Protein AF-0000000080633435 (afdb_homodimer)

Radius of gyration: 27.52 Å; Cα contacts (8 Å, |Δi|>4): 381; chains: 2; bounding box: 40×91×59 Å

pLDDT: mean 88.01, std 15.62, range [30.88, 98.88]

Nearest PDB structures (foldseek):
  6ip6-assembly1_2S  TM=3.403E-01  e=1.990E-02  Homo sapiens
  7oyc-assembly1_Y1  TM=3.622E-01  e=6.245E-02  Xenopus laevis
  7a5k-assembly1_V3  TM=4.908E-01  e=7.828E-01  Homo sapiens
  3j6b-assembly1_Q  TM=3.033E-01  e=2.649E-01  Saccharomyces cerevisiae
  5xy3-assembly1_Y  TM=3.349E-01  e=2.348E-01  Trichomonas vaginalis

Organism: NCBI:txid1064539

Solvent-accessible surface area (backbone atoms only — not comparable to full-atom values): 13910 Å² total; per-residue (Å²): 132,64,91,65,52,72,71,37,54,29,26,34,24,38,80,85,79,37,59,62,41,79,41,32,34,62,44,62,39,82,92,55,47,33,27,29,34,67,82,67,49,73,26,30,40,78,25,40,52,76,58,73,50,85,96,47,73,63,84,52,45,34,45,41,73,59,51,95,61,40,68,49,50,24,48,35,52,51,37,52,49,54,47,34,52,52,34,70,69,58,55,94,83,45,66,63,55,39,67,55,42,45,52,44,49,50,46,49,51,52,48,58,68,69,28,63,71,74,74,72,74,80,124,133,64,90,65,53,72,71,37,57,28,26,35,24,39,80,84,78,38,58,62,41,78,42,33,32,61,42,64,39,82,92,57,46,32,28,31,34,67,83,68,50,73,26,30,38,78,26,40,56,74,66,74,53,86,96,51,79,65,81,50,46,34,45,42,74,58,51,94,60,40,67,48,50,24,47,35,53,52,36,51,50,52,47,35,52,52,32,71,68,57,53,94,83,45,66,63,54,39,69,56,43,44,52,45,47,50,46,48,50,53,47,58,69,68,29,63,71,74,75,71,76,80,124

Secondary structure (DSSP, 8-state):
--S--TT-EEEEEETTTEEEEEEEEEEEETTTTEEEETTS-EEETTSB---EETTEE----EEEEPPTTHHHHHHHHHHHHHHHHHHHH--TTSS--HHHHHHHHHHHHHHHHHSPP------/--S--TT-EEEEEETTTEEEEEEEEEEEETTTTEEEETTS-EEETTSB----BTTB-----EEEEPPTTHHHHHHHHHHHHHHHHHHHH--TTSS--HHHHHHHHHHHHHHHHHSPP------

Structure (mmCIF, N/CA/C/O backbone):
data_AF-0000000080633435-model_v1
#
loop_
_entity.id
_entity.type
_entity.pdbx_description
1 polymer 'Uncharacterized protein'
#
loop_
_atom_site.group_PDB
_atom_site.id
_atom_sit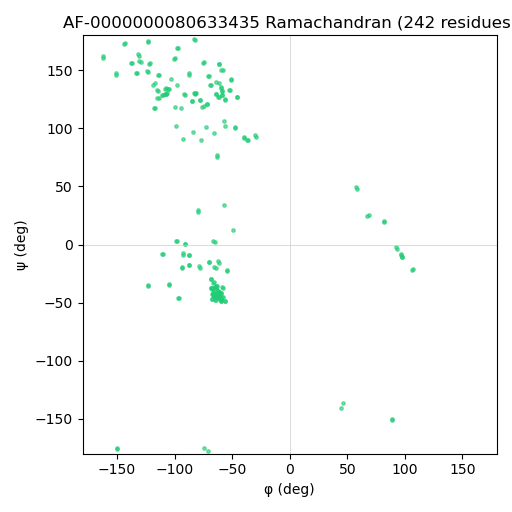e.type_symbol
_atom_site.label_atom_id
_atom_site.label_alt_id
_atom_site.label_comp_id
_atom_site.label_asym_id
_atom_site.label_entity_id
_atom_site.label_seq_id
_atom_site.pdbx_PDB_ins_code
_atom_site.Cartn_x
_atom_site.Cartn_y
_atom_site.Cartn_z
_atom_site.occupancy
_atom_site.B_iso_or_equiv
_atom_site.auth_seq_id
_atom_site.auth_comp_id
_atom_site.auth_asym_id
_atom_site.auth_atom_id
_atom_site.pdbx_PDB_model_num
ATOM 1 N N . MET A 1 1 ? 0.46 -42.562 -19.516 1 45.81 1 MET A N 1
ATOM 2 C CA . MET A 1 1 ? 1.656 -41.75 -19.344 1 45.81 1 MET A CA 1
ATOM 3 C C . MET A 1 1 ? 1.296 -40.375 -18.781 1 45.81 1 MET A C 1
ATOM 5 O O . MET A 1 1 ? 0.382 -39.719 -19.281 1 45.81 1 MET A O 1
ATOM 9 N N . THR A 1 2 ? 1.552 -40.062 -17.469 1 60.59 2 THR A N 1
ATOM 10 C CA . THR A 1 2 ? 1.169 -38.812 -16.797 1 60.59 2 THR A CA 1
ATOM 11 C C . THR A 1 2 ? 1.808 -37.625 -17.484 1 60.59 2 THR A C 1
ATOM 13 O O . THR A 1 2 ? 2.887 -37.719 -18.078 1 60.59 2 THR A O 1
ATOM 16 N N . ALA A 1 3 ? 1.05 -36.594 -17.688 1 80.88 3 ALA A N 1
ATOM 17 C CA . ALA A 1 3 ? 1.504 -35.375 -18.375 1 80.88 3 ALA A CA 1
ATOM 18 C C . ALA A 1 3 ? 2.586 -34.688 -17.562 1 80.88 3 ALA A C 1
ATOM 20 O O . ALA A 1 3 ? 3.219 -33.75 -18.062 1 80.88 3 ALA A O 1
ATOM 21 N N . PHE A 1 4 ? 2.982 -35.344 -16.359 1 94.44 4 PHE A N 1
ATOM 22 C CA . PHE A 1 4 ? 3.926 -34.656 -15.469 1 94.44 4 PHE A CA 1
ATOM 23 C C . PHE A 1 4 ? 5.023 -35.625 -15.023 1 94.44 4 PHE A C 1
ATOM 25 O O . PHE A 1 4 ? 4.824 -36.844 -15 1 94.44 4 PHE A O 1
ATOM 32 N N . ARG A 1 5 ? 6.223 -35.156 -14.812 1 95.25 5 ARG A N 1
ATOM 33 C CA . ARG A 1 5 ? 7.344 -35.906 -14.25 1 95.25 5 ARG A CA 1
ATOM 34 C C . ARG A 1 5 ? 7.891 -35.219 -13 1 95.25 5 ARG A C 1
ATOM 36 O O . ARG A 1 5 ? 7.785 -34 -12.859 1 95.25 5 ARG A O 1
ATOM 43 N N . VAL A 1 6 ? 8.406 -36.031 -12.062 1 96.38 6 VAL A N 1
ATOM 44 C CA . VAL A 1 6 ? 9.062 -35.469 -10.883 1 96.38 6 VAL A CA 1
ATOM 45 C C . VAL A 1 6 ? 10.125 -34.469 -11.305 1 96.38 6 VAL A C 1
ATOM 47 O O . VAL A 1 6 ? 10.906 -34.719 -12.219 1 96.38 6 VAL A O 1
ATOM 50 N N . GLY A 1 7 ? 10.117 -33.281 -10.656 1 97.06 7 GLY A N 1
ATOM 51 C CA . GLY A 1 7 ? 11.062 -32.219 -11.008 1 97.06 7 GLY A CA 1
ATOM 52 C C . GLY A 1 7 ? 10.477 -31.172 -11.938 1 97.06 7 GLY A C 1
ATOM 53 O O . GLY A 1 7 ? 11.047 -30.094 -12.109 1 97.06 7 GLY A O 1
ATOM 54 N N . ASP A 1 8 ? 9.273 -31.453 -12.5 1 97 8 ASP A N 1
ATOM 55 C CA . ASP A 1 8 ? 8.617 -30.5 -13.375 1 97 8 ASP A CA 1
ATOM 56 C C . ASP A 1 8 ? 8.148 -29.266 -12.594 1 97 8 ASP A C 1
ATOM 58 O O . ASP A 1 8 ? 7.621 -29.406 -11.484 1 97 8 ASP A O 1
ATOM 62 N N . GLN A 1 9 ? 8.367 -28.141 -13.172 1 97.62 9 GLN A N 1
ATOM 63 C CA . GLN A 1 9 ? 7.707 -26.938 -12.672 1 97.62 9 GLN A CA 1
ATOM 64 C C . GLN A 1 9 ? 6.281 -26.828 -13.195 1 97.62 9 GLN A C 1
ATOM 66 O O . GLN A 1 9 ? 6.039 -27 -14.398 1 97.62 9 GLN A O 1
ATOM 71 N N . VAL A 1 10 ? 5.406 -26.594 -12.305 1 97.12 10 VAL A N 1
ATOM 72 C CA . VAL A 1 10 ? 4.004 -26.562 -12.703 1 97.12 10 VAL A CA 1
ATOM 73 C C . VAL A 1 10 ? 3.342 -25.297 -12.156 1 97.12 10 VAL A C 1
ATOM 75 O O . VAL A 1 10 ? 3.854 -24.672 -11.227 1 97.12 10 VAL A O 1
ATOM 78 N N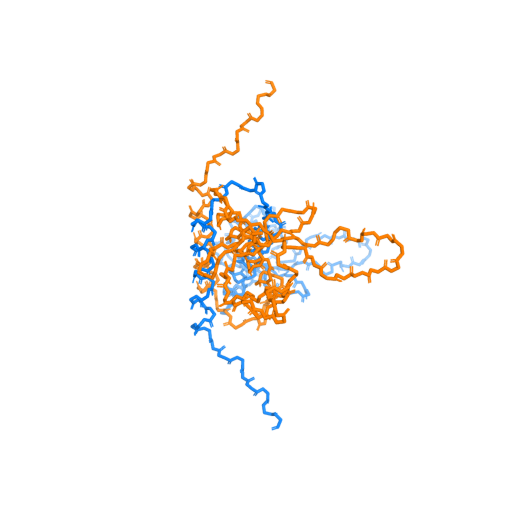 . THR A 1 11 ? 2.283 -24.938 -12.781 1 96.62 11 THR A N 1
ATOM 79 C CA . THR A 1 11 ? 1.467 -23.797 -12.367 1 96.62 11 THR A CA 1
ATOM 80 C C . THR A 1 11 ? 0.082 -24.266 -11.922 1 96.62 11 THR A C 1
ATOM 82 O O . THR A 1 11 ? -0.578 -25.031 -12.633 1 96.62 11 THR A O 1
ATOM 85 N N . ILE A 1 12 ? -0.263 -23.875 -10.742 1 94.88 12 ILE A N 1
ATOM 86 C CA . ILE A 1 12 ? -1.631 -24.078 -10.281 1 94.88 12 ILE A CA 1
ATOM 87 C C . 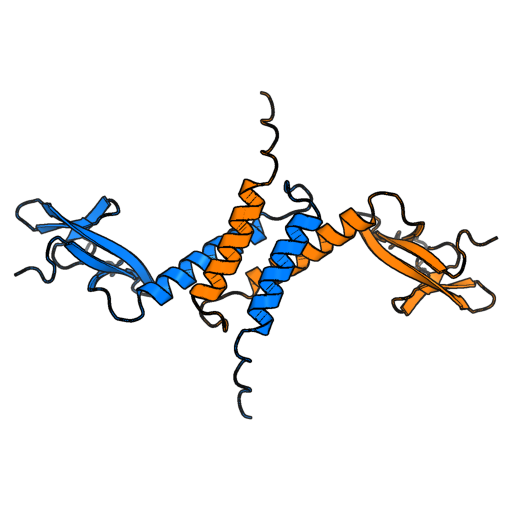ILE A 1 12 ? -2.518 -22.938 -10.758 1 94.88 12 ILE A C 1
ATOM 89 O O . ILE A 1 12 ? -2.227 -21.766 -10.484 1 94.88 12 ILE A O 1
ATOM 93 N N . HIS A 1 13 ? -3.551 -23.312 -11.453 1 93.19 13 HIS A N 1
ATOM 94 C CA . HIS A 1 13 ? -4.465 -22.328 -12.008 1 93.19 13 HIS A CA 1
ATOM 95 C C . HIS A 1 13 ? -5.801 -22.328 -11.273 1 93.19 13 HIS A C 1
ATOM 97 O O . HIS A 1 13 ? -6.316 -23.391 -10.922 1 93.19 13 HIS A O 1
ATOM 103 N N . ASN A 1 14 ? -6.199 -21.094 -10.984 1 84.94 14 ASN A N 1
ATOM 104 C CA . ASN A 1 14 ? -7.625 -20.922 -10.711 1 84.94 14 ASN A CA 1
ATOM 105 C C . ASN A 1 14 ? -8.43 -20.797 -12 1 84.94 14 ASN A C 1
ATOM 107 O O . ASN A 1 14 ? -7.992 -20.125 -12.945 1 84.94 14 ASN A O 1
ATOM 111 N N . SER A 1 15 ? -9.492 -21.578 -12.109 1 75.75 15 SER A N 1
ATOM 112 C CA . SER A 1 15 ? -10.281 -21.625 -13.336 1 75.75 15 SER A CA 1
ATOM 113 C C . SER A 1 15 ? -10.742 -20.219 -13.742 1 75.75 15 SER A C 1
ATOM 115 O O . SER A 1 15 ? -10.938 -19.953 -14.93 1 75.75 15 SER A O 1
ATOM 117 N N . GLN A 1 16 ? -10.805 -19.281 -12.836 1 75.62 16 GLN A N 1
ATOM 118 C CA . GLN A 1 16 ? -11.352 -17.969 -13.141 1 75.62 16 GLN A CA 1
ATOM 119 C C . GLN A 1 16 ? -10.25 -16.922 -13.289 1 75.62 16 GLN A C 1
ATOM 121 O O . GLN A 1 16 ? -10.32 -16.062 -14.164 1 75.62 16 GLN A O 1
ATOM 126 N N . THR A 1 17 ? -9.164 -17.047 -12.508 1 78.94 17 THR A N 1
ATOM 127 C CA . THR A 1 17 ? -8.234 -15.93 -12.398 1 78.94 17 THR A CA 1
ATOM 128 C C . THR A 1 17 ? -6.91 -16.25 -13.078 1 78.94 17 THR A C 1
ATOM 130 O O . THR A 1 17 ? -6.043 -15.391 -13.211 1 78.94 17 THR A O 1
ATOM 133 N N . GLY A 1 18 ? -6.777 -17.516 -13.492 1 88.12 18 GLY A N 1
ATOM 134 C CA . GLY A 1 18 ? -5.543 -17.891 -14.164 1 88.12 18 GLY A CA 1
ATOM 135 C C . GLY A 1 18 ? -4.461 -18.359 -13.219 1 88.12 18 GLY A C 1
ATOM 136 O O . GLY A 1 18 ? -4.754 -19.031 -12.219 1 88.12 18 GLY A O 1
ATOM 137 N N . PRO A 1 19 ? -3.162 -18.172 -13.555 1 94.62 19 PRO A N 1
ATOM 138 C CA . PRO A 1 19 ? -2.051 -18.656 -12.727 1 94.62 19 PRO A CA 1
ATOM 139 C C . PRO A 1 19 ? -2.08 -18.078 -11.312 1 94.62 19 PRO A C 1
ATOM 141 O O . PRO A 1 19 ? -2.209 -16.859 -11.141 1 94.62 19 PRO A O 1
ATOM 144 N N . GLU A 1 20 ? -1.924 -18.969 -10.344 1 94.06 20 GLU A N 1
ATOM 145 C CA . GLU A 1 20 ? -2.016 -18.531 -8.945 1 94.06 20 GLU A CA 1
ATOM 146 C C . GLU A 1 20 ? -0.746 -18.891 -8.18 1 94.06 20 GLU A C 1
ATOM 148 O O . GLU A 1 20 ? -0.336 -18.156 -7.277 1 94.06 20 GLU A O 1
ATOM 153 N N . ARG A 1 21 ? -0.181 -20.078 -8.578 1 95.62 21 ARG A N 1
ATOM 154 C CA . ARG A 1 21 ? 0.977 -20.547 -7.824 1 95.62 21 ARG A CA 1
ATOM 155 C C . ARG A 1 21 ? 1.902 -21.375 -8.703 1 95.62 21 ARG A C 1
ATOM 157 O O . ARG A 1 21 ? 1.443 -22.078 -9.609 1 95.62 21 ARG A O 1
ATOM 164 N N . ILE A 1 22 ? 3.164 -21.234 -8.359 1 97 22 ILE A N 1
ATOM 165 C CA . ILE A 1 22 ? 4.176 -22.062 -8.992 1 97 22 ILE A CA 1
ATOM 166 C C . ILE A 1 22 ? 4.648 -23.141 -8.016 1 97 22 ILE A C 1
ATOM 168 O O . ILE A 1 22 ? 4.875 -22.844 -6.836 1 97 22 ILE A O 1
ATOM 172 N N . ALA A 1 23 ? 4.738 -24.328 -8.477 1 97.44 23 ALA A N 1
ATOM 173 C CA . ALA A 1 23 ? 5.238 -25.438 -7.656 1 97.44 23 ALA A CA 1
ATOM 174 C C . ALA A 1 23 ? 6.059 -26.406 -8.492 1 97.44 23 ALA A C 1
ATOM 176 O O . ALA A 1 23 ? 6.223 -26.219 -9.703 1 97.44 23 ALA A O 1
ATOM 177 N N . MET A 1 24 ? 6.68 -27.344 -7.863 1 97.94 24 MET A N 1
ATOM 178 C CA . MET A 1 24 ? 7.375 -28.438 -8.516 1 97.94 24 MET A CA 1
ATOM 179 C C . MET A 1 24 ? 6.691 -29.766 -8.219 1 97.94 24 MET A C 1
ATOM 181 O O . MET A 1 24 ? 6.156 -29.969 -7.125 1 97.94 24 MET A O 1
ATOM 185 N N . VAL A 1 25 ? 6.719 -30.672 -9.195 1 97.19 25 VAL A N 1
ATOM 186 C CA . VAL A 1 25 ? 6.23 -32.031 -8.922 1 97.19 25 VAL A CA 1
ATOM 187 C C . VAL A 1 25 ? 7.23 -32.75 -8.031 1 97.19 25 VAL A C 1
ATOM 189 O O . VAL A 1 25 ? 8.383 -32.969 -8.422 1 97.19 25 VAL A O 1
ATOM 192 N N . ASP A 1 26 ? 6.789 -33.156 -6.91 1 97.81 26 ASP A N 1
ATOM 193 C CA . ASP A 1 26 ? 7.676 -33.75 -5.914 1 97.81 26 ASP A CA 1
ATOM 194 C C . ASP A 1 26 ? 7.66 -35.281 -6.004 1 97.81 26 ASP A C 1
ATOM 196 O O . ASP A 1 26 ? 8.703 -35.906 -5.922 1 97.81 26 ASP A O 1
ATOM 200 N N . ALA A 1 27 ? 6.41 -35.844 -6.102 1 96.62 27 ALA A N 1
ATOM 201 C CA . ALA A 1 27 ? 6.285 -37.281 -6.094 1 96.62 27 ALA A CA 1
ATOM 202 C C . ALA A 1 27 ? 4.934 -37.719 -6.645 1 96.62 27 ALA A C 1
ATOM 204 O O . ALA A 1 27 ? 4.027 -36.906 -6.812 1 96.62 27 ALA A O 1
ATOM 205 N N . PHE A 1 28 ? 4.914 -38.969 -7.031 1 93.69 28 PHE A N 1
ATOM 206 C CA . PHE A 1 28 ? 3.652 -39.656 -7.262 1 93.69 28 PHE A CA 1
ATOM 207 C C . PHE A 1 28 ? 3.453 -40.781 -6.246 1 93.69 28 PHE A C 1
ATOM 209 O O . PHE A 1 28 ? 4.395 -41.531 -5.926 1 93.69 28 PHE A O 1
ATOM 216 N N . THR A 1 29 ? 2.295 -40.781 -5.711 1 93.88 29 THR A N 1
ATOM 217 C CA . THR A 1 29 ? 1.954 -41.812 -4.734 1 93.88 29 THR A CA 1
ATOM 218 C C . THR A 1 29 ? 0.713 -42.562 -5.176 1 93.88 29 THR A C 1
ATOM 220 O O . THR A 1 29 ? 0.166 -42.312 -6.25 1 93.88 29 THR A O 1
ATOM 223 N N . GLU A 1 30 ? 0.38 -43.625 -4.402 1 92.12 30 GLU A N 1
ATOM 224 C CA . GLU A 1 30 ? -0.824 -44.406 -4.648 1 92.12 30 GLU A CA 1
ATOM 225 C C . GLU A 1 30 ? -0.823 -45 -6.059 1 92.12 30 GLU A C 1
ATOM 227 O O . GLU A 1 30 ? -1.792 -44.812 -6.805 1 92.12 30 GLU A O 1
ATOM 232 N N . GLY A 1 31 ? 0.304 -45.625 -6.484 1 91.81 31 GLY A N 1
ATOM 233 C CA . GLY A 1 31 ? 0.412 -46.25 -7.801 1 91.81 31 GLY A CA 1
ATOM 234 C C . GLY A 1 31 ? 0.411 -45.219 -8.93 1 91.81 31 GLY A C 1
ATOM 235 O O . GLY A 1 31 ? -0.219 -45.438 -9.961 1 91.81 31 GLY A O 1
ATOM 236 N N . ASN A 1 32 ? 0.852 -43.938 -8.594 1 91.88 32 ASN A N 1
ATOM 237 C CA . ASN A 1 32 ? 1.025 -42.875 -9.562 1 91.88 32 ASN A CA 1
ATOM 238 C C . ASN A 1 32 ? -0.298 -42.188 -9.883 1 91.88 32 ASN A C 1
ATOM 240 O O . ASN A 1 32 ? -0.436 -41.531 -10.922 1 91.88 32 ASN A O 1
ATOM 244 N N . ARG A 1 33 ? -1.25 -42.375 -8.977 1 89.81 33 ARG A N 1
ATOM 245 C CA . ARG A 1 33 ? -2.545 -41.719 -9.195 1 89.81 33 ARG A CA 1
ATOM 246 C C . ARG A 1 33 ? -2.613 -40.375 -8.5 1 89.81 33 ARG A C 1
ATOM 248 O O . ARG A 1 33 ? -3.457 -39.531 -8.836 1 89.81 33 ARG A O 1
ATOM 255 N N . CYS A 1 34 ? -1.728 -40.219 -7.535 1 92.25 34 CYS A N 1
ATOM 256 C CA . CYS A 1 34 ? -1.72 -39 -6.742 1 92.25 34 CYS A CA 1
ATOM 257 C C . CYS A 1 34 ? -0.411 -38.25 -6.926 1 92.25 34 CYS A C 1
ATOM 259 O O . CYS A 1 34 ? 0.665 -38.781 -6.652 1 92.25 34 CYS A O 1
ATOM 261 N N . MET A 1 35 ? -0.544 -37.125 -7.434 1 93.44 35 MET A N 1
ATOM 262 C CA . MET A 1 35 ? 0.601 -36.219 -7.605 1 93.44 35 MET A CA 1
ATOM 263 C C . MET A 1 35 ? 0.771 -35.312 -6.391 1 93.44 35 MET A C 1
ATOM 265 O O . MET A 1 35 ? -0.196 -34.719 -5.922 1 93.44 35 MET A O 1
ATOM 269 N N . VAL A 1 36 ? 1.938 -35.25 -5.848 1 94.69 36 VAL A N 1
ATOM 270 C CA . VAL A 1 36 ? 2.26 -34.375 -4.715 1 94.69 36 VAL A CA 1
ATOM 271 C C . VAL A 1 36 ? 3.184 -33.25 -5.176 1 94.69 36 VAL A C 1
ATOM 273 O O . VAL A 1 36 ? 4.207 -33.5 -5.82 1 94.69 36 VAL A O 1
ATOM 276 N N . LEU A 1 37 ? 2.812 -32.062 -4.867 1 96.38 37 LEU A N 1
ATOM 277 C CA . LEU A 1 37 ? 3.615 -30.906 -5.258 1 96.38 37 LEU A CA 1
ATOM 278 C C . LEU A 1 37 ? 4.516 -30.469 -4.113 1 96.38 37 LEU A C 1
ATOM 280 O O . LEU A 1 37 ? 4.371 -30.938 -2.984 1 96.38 37 LEU A O 1
ATOM 284 N N . SER A 1 38 ? 5.449 -29.562 -4.426 1 97.5 38 SER A N 1
ATOM 285 C CA . SER A 1 38 ? 6.457 -29.094 -3.486 1 97.5 38 SER A CA 1
ATOM 286 C C . SER A 1 38 ? 5.816 -28.312 -2.334 1 97.5 38 SER A C 1
ATOM 288 O O . SER A 1 38 ? 6.414 -28.172 -1.267 1 97.5 38 SER A O 1
ATOM 290 N N . ASP A 1 39 ? 4.621 -27.859 -2.547 1 94.06 39 ASP A N 1
ATOM 291 C CA . ASP A 1 39 ? 3.959 -27.125 -1.474 1 94.06 39 ASP A CA 1
ATOM 292 C C . ASP A 1 39 ? 3.135 -28.062 -0.593 1 94.06 39 ASP A C 1
ATOM 294 O O . ASP A 1 39 ? 2.375 -27.609 0.265 1 94.06 39 ASP A O 1
ATOM 298 N N . GLY A 1 40 ? 3.166 -29.312 -0.937 1 92.81 40 GLY A N 1
ATOM 299 C CA . GLY A 1 40 ? 2.523 -30.312 -0.097 1 92.81 40 GLY A CA 1
ATOM 300 C C . GLY A 1 40 ? 1.127 -30.672 -0.562 1 92.81 40 GLY A C 1
ATOM 301 O O . GLY A 1 40 ? 0.518 -31.609 -0.043 1 92.81 40 GLY A O 1
ATOM 302 N N . THR A 1 41 ? 0.616 -29.984 -1.477 1 92.25 41 THR A N 1
ATOM 303 C CA . THR A 1 41 ? -0.743 -30.25 -1.933 1 92.25 41 THR A CA 1
ATOM 304 C C . THR A 1 41 ? -0.786 -31.516 -2.787 1 92.25 41 THR A C 1
ATOM 306 O O . THR A 1 41 ? 0.207 -31.875 -3.424 1 92.25 41 THR A O 1
ATOM 309 N N . LYS A 1 42 ? -1.99 -32.094 -2.83 1 91.38 42 LYS A N 1
ATOM 310 C CA . LYS A 1 42 ? -2.188 -33.344 -3.559 1 91.38 42 LYS A CA 1
ATOM 311 C C . LYS A 1 42 ? -3.188 -33.188 -4.699 1 91.38 42 LYS A C 1
ATOM 313 O O . LYS A 1 42 ? -4.203 -32.5 -4.539 1 91.38 42 LYS A O 1
ATOM 318 N N . TRP A 1 43 ? -2.779 -33.781 -5.711 1 90.88 43 TRP A N 1
ATOM 319 C CA . TRP A 1 43 ? -3.553 -33.656 -6.941 1 90.88 43 TRP A CA 1
ATOM 320 C C . TRP A 1 43 ? -3.672 -35 -7.645 1 90.88 43 TRP A C 1
ATOM 322 O O . TRP A 1 43 ? -2.852 -35.906 -7.43 1 90.88 43 TRP A O 1
ATOM 332 N N . ARG A 1 44 ? -4.734 -35.156 -8.484 1 89.69 44 ARG A N 1
ATOM 333 C CA . ARG A 1 44 ? -4.723 -36.312 -9.398 1 89.69 44 ARG A CA 1
ATOM 334 C C . ARG A 1 44 ? -3.529 -36.219 -10.344 1 89.69 44 ARG A C 1
ATOM 336 O O . ARG A 1 44 ? -3.035 -35.156 -10.648 1 89.69 44 ARG A O 1
ATOM 343 N N . ALA A 1 45 ? -3.084 -37.312 -10.852 1 90.5 45 ALA A N 1
ATOM 344 C CA . ALA A 1 45 ? -1.923 -37.406 -11.734 1 90.5 45 ALA A CA 1
ATOM 345 C C . ALA A 1 45 ? -2.143 -36.625 -13.016 1 90.5 45 ALA A C 1
ATOM 347 O O . ALA A 1 45 ? -1.186 -36.281 -13.719 1 90.5 45 ALA A O 1
ATOM 348 N N . ASP A 1 46 ? -3.338 -36.25 -13.281 1 88.56 46 ASP A N 1
ATOM 349 C CA . ASP A 1 46 ? -3.633 -35.5 -14.492 1 88.56 46 ASP A CA 1
ATOM 350 C C . ASP A 1 46 ? -3.732 -34 -14.195 1 88.56 46 ASP A C 1
ATOM 352 O O . ASP A 1 46 ? -4.098 -33.219 -15.07 1 88.56 46 ASP A O 1
ATOM 356 N N . GLY A 1 47 ? -3.488 -33.656 -12.961 1 90.5 47 GLY A N 1
ATOM 357 C CA . GLY A 1 47 ? -3.445 -32.25 -12.617 1 90.5 47 GLY A CA 1
ATOM 358 C C . GLY A 1 47 ? -4.777 -31.719 -12.125 1 90.5 47 GLY A C 1
ATOM 359 O O . GLY A 1 47 ? -4.898 -30.531 -11.812 1 90.5 47 GLY A O 1
ATOM 360 N N . GLN A 1 48 ? -5.805 -32.531 -12.133 1 85.88 48 GLN A N 1
ATOM 361 C CA . GLN A 1 48 ? -7.113 -32.094 -11.648 1 85.88 48 GLN A CA 1
ATOM 362 C C . GLN A 1 48 ? -7.234 -32.312 -10.141 1 85.88 48 GLN A C 1
ATOM 364 O O . GLN A 1 48 ? -6.465 -33.062 -9.547 1 85.88 48 GLN A O 1
ATOM 369 N N . ARG A 1 49 ? -8.031 -31.297 -9.492 1 79.19 49 ARG A N 1
ATOM 370 C CA . ARG A 1 49 ? -8.219 -31.484 -8.055 1 79.19 49 ARG A CA 1
ATOM 371 C C . ARG A 1 49 ? -9.242 -32.562 -7.77 1 79.19 49 ARG A C 1
ATOM 373 O O . ARG A 1 49 ? -10.188 -32.75 -8.539 1 79.19 49 ARG A O 1
ATOM 380 N N . GLN A 1 50 ? -8.945 -33.688 -7.105 1 63.84 50 GLN A N 1
ATOM 381 C CA . GLN A 1 50 ? -9.758 -34.875 -6.797 1 63.84 50 GLN A CA 1
ATOM 382 C C . GLN A 1 50 ? -11.023 -34.469 -6.031 1 63.84 50 GLN A C 1
ATOM 384 O O . GLN A 1 50 ? -11.797 -35.344 -5.617 1 63.84 50 GLN A O 1
ATOM 389 N N . TRP A 1 51 ? -11.641 -33.188 -6.34 1 58.06 51 TRP A N 1
ATOM 390 C CA . TRP A 1 51 ? -12.695 -33.156 -5.34 1 58.06 51 TRP A CA 1
ATOM 391 C C . TRP A 1 51 ? -14.031 -33.594 -5.934 1 58.06 51 TRP A C 1
ATOM 393 O O . TRP A 1 51 ? -14.359 -33.219 -7.066 1 58.06 51 TRP A O 1
ATOM 403 N N . ARG A 1 52 ? -14.469 -34.688 -5.738 1 52.84 52 ARG A N 1
ATOM 404 C CA . ARG A 1 52 ? -15.812 -35.125 -6.117 1 52.84 52 ARG A CA 1
ATOM 405 C C . ARG A 1 52 ? -16.859 -34.5 -5.211 1 52.84 52 ARG A C 1
ATOM 407 O O . ARG A 1 52 ? -16.719 -34.5 -3.986 1 52.84 52 ARG A O 1
ATOM 414 N N . VAL A 1 53 ? -17.609 -33.344 -5.754 1 55.56 53 VAL A N 1
ATOM 415 C CA . VAL A 1 53 ? -18.797 -32.938 -4.996 1 55.56 53 VAL A CA 1
ATOM 416 C C . VAL A 1 53 ? -20.047 -33.5 -5.66 1 55.56 53 VAL A C 1
ATOM 418 O O . VAL A 1 53 ? -20.453 -33.031 -6.73 1 55.56 53 VAL A O 1
ATOM 421 N N . GLY A 1 54 ? -20.812 -34.344 -4.984 1 58.31 54 GLY A N 1
ATOM 422 C CA . GLY A 1 54 ? -21.984 -35 -5.531 1 58.31 54 GLY A CA 1
ATOM 423 C C . GLY A 1 54 ? -21.75 -35.594 -6.914 1 58.31 54 GLY A C 1
ATOM 424 O O . GLY A 1 54 ? -20.75 -36.281 -7.145 1 58.31 54 GLY A O 1
ATOM 425 N N . SER A 1 55 ? -22.859 -35.344 -7.859 1 59 55 SER A N 1
ATOM 426 C CA . SER A 1 55 ? -22.797 -35.812 -9.234 1 59 55 SER A CA 1
ATOM 427 C C . SER A 1 55 ? -21.938 -34.906 -10.102 1 59 55 SER A C 1
ATOM 429 O O . SER A 1 55 ? -21.641 -35.25 -11.258 1 59 55 SER A O 1
ATOM 431 N N . GLY A 1 56 ? -21.641 -33.594 -9.688 1 55.91 56 GLY A N 1
ATOM 432 C CA . GLY A 1 56 ? -20.953 -32.625 -10.555 1 55.91 56 GLY A CA 1
ATOM 433 C C . GLY A 1 56 ? -19.5 -32.438 -10.211 1 55.91 56 GLY A C 1
ATOM 434 O O . GLY A 1 56 ? -19.016 -32.969 -9.195 1 55.91 56 GLY A O 1
ATOM 435 N N . TYR A 1 57 ? -18.766 -32.281 -11.195 1 53.06 57 TYR A N 1
ATOM 436 C CA . TYR A 1 57 ? -17.328 -32.031 -11.047 1 53.06 57 TYR A CA 1
ATOM 437 C C . TYR A 1 57 ? -17.078 -30.531 -10.797 1 53.06 57 TYR A C 1
ATOM 439 O O . TYR A 1 57 ? -17.672 -29.688 -11.453 1 53.06 57 TYR A O 1
ATOM 447 N N . TYR A 1 58 ? -16.922 -30.109 -9.594 1 56.84 58 TYR A N 1
ATOM 448 C CA . TYR A 1 58 ? -16.469 -28.75 -9.352 1 56.84 58 TYR A CA 1
ATOM 449 C C . TYR A 1 58 ? -15.133 -28.5 -10.055 1 56.84 58 TYR A C 1
ATOM 451 O O . TYR A 1 58 ? -14.195 -29.281 -9.914 1 56.84 58 TYR A O 1
ATOM 459 N N . LYS A 1 59 ? -15.375 -27.672 -11.188 1 61.97 59 LYS A N 1
ATOM 460 C CA . LYS A 1 59 ? -14.133 -27.344 -11.867 1 61.97 59 LYS A CA 1
ATOM 461 C C . LYS A 1 59 ? -13.211 -26.531 -10.969 1 61.97 59 LYS A C 1
ATOM 463 O O . LYS A 1 59 ? -13.492 -25.359 -10.68 1 61.97 59 LYS A O 1
ATOM 468 N N . GLY A 1 60 ? -12.57 -27.078 -10.062 1 73.62 60 GLY A N 1
ATOM 469 C CA . GLY A 1 60 ? -11.641 -26.484 -9.117 1 73.62 60 GLY A CA 1
ATOM 470 C C . GLY A 1 60 ? -10.305 -26.141 -9.742 1 73.62 60 GLY A C 1
ATOM 471 O O . GLY A 1 60 ? -10.188 -26.062 -10.969 1 73.62 60 GLY A O 1
ATOM 472 N N . PRO A 1 61 ? -9.406 -25.734 -9.148 1 86.25 61 PRO A N 1
ATOM 473 C CA . PRO A 1 61 ? -8.047 -25.469 -9.609 1 86.25 61 PRO A CA 1
ATOM 474 C C . PRO A 1 61 ? -7.418 -26.641 -10.344 1 86.25 61 PRO A C 1
ATOM 476 O O . PRO A 1 61 ? -7.82 -27.797 -10.125 1 86.25 61 PRO A O 1
ATOM 479 N N . VAL A 1 62 ? -6.711 -26.328 -11.305 1 89.5 62 VAL A N 1
ATOM 480 C CA . VAL A 1 62 ? -6.016 -27.344 -12.078 1 89.5 62 VAL A CA 1
ATOM 481 C C . VAL A 1 62 ? -4.512 -27.078 -12.055 1 89.5 62 VAL A C 1
ATOM 483 O O . VAL A 1 62 ? -4.082 -25.938 -11.852 1 89.5 62 VAL A O 1
ATOM 486 N N . VAL A 1 63 ? -3.842 -28.125 -12.273 1 93.56 63 VAL A N 1
ATOM 487 C CA . VAL A 1 63 ? -2.393 -28.031 -12.398 1 93.56 63 VAL A CA 1
ATOM 488 C C . VAL A 1 63 ? -1.989 -28.234 -13.859 1 93.56 63 VAL A C 1
ATOM 490 O O . VAL A 1 63 ? -2.455 -29.172 -14.516 1 93.56 63 VAL A O 1
ATOM 493 N N . GLU A 1 64 ? -1.165 -27.297 -14.367 1 93.44 64 GLU A N 1
ATOM 494 C CA . GLU A 1 64 ? -0.609 -27.375 -15.711 1 93.44 64 GLU A CA 1
ATOM 495 C C . GLU A 1 64 ? 0.898 -27.141 -15.703 1 93.44 64 GLU A C 1
ATOM 497 O O . GLU A 1 64 ? 1.444 -26.625 -14.727 1 93.44 64 GLU A O 1
ATOM 502 N N . ARG A 1 65 ? 1.521 -27.562 -16.812 1 94.25 65 ARG A N 1
ATOM 503 C CA . ARG A 1 65 ? 2.926 -27.188 -16.969 1 94.25 65 ARG A CA 1
ATOM 504 C C . ARG A 1 65 ? 3.092 -25.672 -17.031 1 94.25 65 ARG A C 1
ATOM 506 O O . ARG A 1 65 ? 2.293 -24.984 -17.672 1 94.25 65 ARG A O 1
ATOM 513 N N . THR A 1 66 ? 4.117 -25.234 -16.359 1 96.31 66 THR A N 1
ATOM 514 C CA . THR A 1 66 ? 4.359 -23.797 -16.344 1 96.31 66 THR A CA 1
ATOM 515 C C . THR A 1 66 ? 4.625 -23.266 -17.734 1 96.31 66 THR A C 1
ATOM 517 O O . THR A 1 66 ? 5.426 -23.828 -18.484 1 96.31 66 THR A O 1
ATOM 520 N N . ARG A 1 67 ? 3.887 -22.266 -18.125 1 94.94 67 ARG A N 1
ATOM 521 C CA . ARG A 1 67 ? 4.062 -21.609 -19.406 1 94.94 67 ARG A CA 1
ATOM 522 C C . ARG A 1 67 ? 4.852 -20.312 -19.25 1 94.94 67 ARG A C 1
ATOM 524 O O . ARG A 1 67 ? 4.934 -19.75 -18.156 1 94.94 67 ARG A O 1
ATOM 531 N N . PRO A 1 68 ? 5.395 -19.906 -20.406 1 93.69 68 PRO A N 1
ATOM 532 C CA . PRO A 1 68 ? 6.062 -18.609 -20.359 1 93.69 68 PRO A CA 1
ATOM 533 C C . PRO A 1 68 ? 5.145 -17.484 -19.875 1 93.69 68 PRO A C 1
ATOM 535 O O . PRO A 1 68 ? 4.012 -17.359 -20.344 1 93.69 68 PRO A O 1
ATOM 538 N N . GLY A 1 69 ? 5.516 -16.75 -18.828 1 95.19 69 GLY A N 1
ATOM 539 C CA . GLY A 1 69 ? 4.738 -15.625 -18.312 1 95.19 69 GLY A CA 1
ATOM 540 C C . GLY A 1 69 ? 4.047 -15.938 -17 1 95.19 69 GLY A C 1
ATOM 541 O O . GLY A 1 69 ? 3.633 -15.023 -16.281 1 95.19 69 GLY A O 1
ATOM 542 N N . ASP A 1 70 ? 3.861 -17.203 -16.719 1 96.38 70 ASP A N 1
ATOM 543 C CA . ASP A 1 70 ? 3.15 -17.594 -15.508 1 96.38 70 ASP A CA 1
ATOM 544 C C . ASP A 1 70 ? 3.857 -17.078 -14.258 1 96.38 70 ASP A C 1
ATOM 546 O O . ASP A 1 70 ? 3.215 -16.531 -13.352 1 96.38 70 ASP A O 1
ATOM 550 N N . VAL A 1 71 ? 5.168 -17.297 -14.258 1 95.75 71 VAL A N 1
ATOM 551 C CA . VAL A 1 71 ? 5.953 -16.875 -13.102 1 95.75 71 VAL A CA 1
ATOM 552 C C . VAL A 1 71 ? 5.793 -15.383 -12.875 1 95.75 71 VAL A C 1
ATOM 554 O O . VAL A 1 71 ? 5.629 -14.93 -11.734 1 95.75 71 VAL A O 1
ATOM 557 N N . ASP A 1 72 ? 5.719 -14.656 -13.969 1 95.81 72 ASP A N 1
ATOM 558 C CA . ASP A 1 72 ? 5.535 -13.211 -13.875 1 95.81 72 ASP A CA 1
ATOM 559 C C . ASP A 1 72 ? 4.16 -12.867 -13.312 1 95.81 72 ASP A C 1
ATOM 561 O O . ASP A 1 72 ? 4.043 -12.023 -12.422 1 95.81 72 ASP A O 1
ATOM 565 N N . ILE A 1 73 ? 3.162 -13.5 -13.828 1 96.5 73 ILE A N 1
ATOM 566 C CA . ILE A 1 73 ? 1.791 -13.242 -13.406 1 96.5 73 ILE A CA 1
ATOM 567 C C . ILE A 1 73 ? 1.64 -13.578 -11.922 1 96.5 73 ILE A C 1
ATOM 569 O O . ILE A 1 73 ? 1.072 -12.797 -11.156 1 96.5 73 ILE A O 1
ATOM 573 N N . VAL A 1 74 ? 2.166 -14.664 -11.523 1 97.31 74 VAL A N 1
ATOM 574 C CA . VAL A 1 74 ? 2.047 -15.117 -10.141 1 97.31 74 VAL A CA 1
ATOM 575 C C . VAL A 1 74 ? 2.824 -14.188 -9.219 1 97.31 74 VAL A C 1
ATOM 577 O O . VAL A 1 74 ? 2.348 -13.828 -8.141 1 97.31 74 VAL A O 1
ATOM 580 N N . THR A 1 75 ? 4.016 -13.805 -9.641 1 97.62 75 THR A N 1
ATOM 581 C CA . THR A 1 75 ? 4.836 -12.898 -8.852 1 97.62 75 THR A CA 1
ATOM 582 C C . THR A 1 75 ? 4.133 -11.555 -8.656 1 97.62 75 THR A C 1
ATOM 584 O O . THR A 1 75 ? 4.113 -11.008 -7.555 1 97.62 75 THR A O 1
ATOM 587 N N . ARG A 1 76 ? 3.516 -11.078 -9.695 1 97.62 76 ARG A N 1
ATOM 588 C CA . ARG A 1 76 ? 2.779 -9.82 -9.617 1 97.62 76 ARG A CA 1
ATOM 589 C C . ARG A 1 76 ? 1.593 -9.938 -8.672 1 97.62 76 ARG A C 1
ATOM 591 O O . ARG A 1 76 ? 1.392 -9.078 -7.809 1 97.62 76 ARG A O 1
ATOM 598 N N . ARG A 1 77 ? 0.894 -10.977 -8.867 1 96.94 77 ARG A N 1
ATOM 599 C CA . ARG A 1 77 ? -0.28 -11.195 -8.031 1 96.94 77 ARG A CA 1
ATOM 600 C C . ARG A 1 77 ? 0.105 -11.25 -6.551 1 96.94 77 ARG A C 1
ATOM 602 O O . ARG A 1 77 ? -0.547 -10.617 -5.715 1 96.94 77 ARG A O 1
ATOM 609 N N . ARG A 1 78 ? 1.148 -11.969 -6.266 1 97.06 78 ARG A N 1
ATOM 610 C CA . ARG A 1 78 ? 1.598 -12.109 -4.883 1 97.06 78 ARG A CA 1
ATOM 611 C C . ARG A 1 78 ? 2.09 -10.773 -4.336 1 97.06 78 ARG A C 1
ATOM 613 O O . ARG A 1 78 ? 1.782 -10.406 -3.199 1 97.06 78 ARG A O 1
ATOM 620 N N . ALA A 1 79 ? 2.842 -10.078 -5.133 1 98.31 79 ALA A N 1
ATOM 621 C CA . ALA A 1 79 ? 3.348 -8.773 -4.707 1 98.31 79 ALA A CA 1
ATOM 622 C C . ALA A 1 79 ? 2.203 -7.805 -4.43 1 98.31 79 ALA A C 1
ATOM 624 O O . ALA A 1 79 ? 2.215 -7.098 -3.418 1 98.31 79 ALA A O 1
ATOM 625 N N . ILE A 1 80 ? 1.234 -7.797 -5.301 1 98.19 80 ILE A N 1
ATOM 626 C CA . ILE A 1 80 ? 0.064 -6.945 -5.121 1 98.19 80 ILE A CA 1
ATOM 627 C C . ILE A 1 80 ? -0.635 -7.305 -3.811 1 98.19 80 ILE A C 1
ATOM 629 O O . ILE A 1 80 ? -1.011 -6.418 -3.037 1 98.19 80 ILE A O 1
ATOM 633 N N . GLY A 1 81 ? -0.737 -8.562 -3.533 1 97.62 81 GLY A N 1
ATOM 634 C CA . GLY A 1 81 ? -1.346 -8.992 -2.287 1 97.62 81 GLY A CA 1
ATOM 635 C C . GLY A 1 81 ? -0.596 -8.516 -1.059 1 97.62 81 GLY A C 1
ATOM 636 O O . GLY A 1 81 ? -1.207 -8.055 -0.092 1 97.62 81 GLY A O 1
ATOM 637 N N . VAL A 1 82 ? 0.717 -8.625 -1.094 1 98.12 82 VAL A N 1
ATOM 638 C CA . VAL A 1 82 ? 1.555 -8.211 0.028 1 98.12 82 VAL A CA 1
ATOM 639 C C . VAL A 1 82 ? 1.415 -6.707 0.255 1 98.12 82 VAL A C 1
ATOM 641 O O . VAL A 1 82 ? 1.246 -6.258 1.391 1 98.12 82 VAL A O 1
ATOM 644 N N . ILE A 1 83 ? 1.431 -5.914 -0.834 1 98.75 83 ILE A N 1
ATOM 645 C CA . ILE A 1 83 ? 1.357 -4.457 -0.756 1 98.75 83 ILE A CA 1
ATOM 646 C C . ILE A 1 83 ? -0.002 -4.039 -0.201 1 98.75 83 ILE A C 1
ATOM 648 O O . ILE A 1 83 ? -0.08 -3.203 0.702 1 98.75 83 ILE A O 1
ATOM 652 N N . ARG A 1 84 ? -1.059 -4.641 -0.672 1 98.62 84 ARG A N 1
ATOM 653 C CA . ARG A 1 84 ? -2.406 -4.297 -0.229 1 98.62 84 ARG A CA 1
ATOM 654 C C . ARG A 1 84 ? -2.609 -4.66 1.237 1 98.62 84 ARG A C 1
ATOM 656 O O . ARG A 1 84 ? -3.217 -3.898 1.992 1 98.62 84 ARG A O 1
ATOM 663 N N . LYS A 1 85 ? -2.111 -5.777 1.603 1 98.38 85 LYS A N 1
ATOM 664 C CA . LYS A 1 85 ? -2.236 -6.172 3.002 1 98.38 85 LYS A CA 1
ATOM 665 C C . LYS A 1 85 ? -1.479 -5.215 3.916 1 98.38 85 LYS A C 1
ATOM 667 O O . LYS A 1 85 ? -1.995 -4.797 4.953 1 98.38 85 LYS A O 1
ATOM 672 N N . PHE A 1 86 ? -0.287 -4.871 3.551 1 98.44 86 PHE A N 1
ATOM 673 C CA . PHE A 1 86 ? 0.508 -3.912 4.305 1 98.44 86 PHE A CA 1
ATOM 674 C C . PHE A 1 86 ? -0.24 -2.594 4.465 1 98.44 86 PHE A C 1
ATOM 676 O O . PHE A 1 86 ? -0.34 -2.059 5.57 1 98.44 86 PHE A O 1
ATOM 683 N N . ALA A 1 87 ? -0.78 -2.08 3.359 1 98.62 87 ALA A N 1
ATOM 684 C CA . ALA A 1 87 ? -1.475 -0.795 3.357 1 98.62 87 ALA A CA 1
ATOM 685 C C . ALA A 1 87 ? -2.727 -0.849 4.227 1 98.62 87 ALA A C 1
ATOM 687 O O . ALA A 1 87 ? -3.051 0.119 4.918 1 98.62 87 ALA A O 1
ATOM 688 N N . GLN A 1 88 ? -3.395 -1.944 4.203 1 97.19 88 GLN A N 1
ATOM 689 C 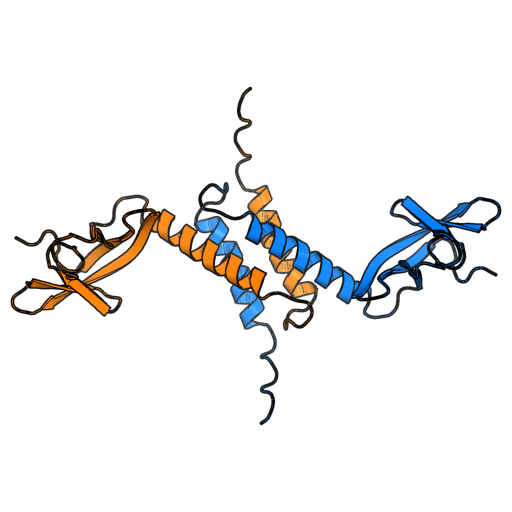CA . GLN A 1 88 ? -4.625 -2.123 4.965 1 97.19 88 GLN A CA 1
ATOM 690 C C . GLN A 1 88 ? -4.355 -2.049 6.465 1 97.19 88 GLN A C 1
ATOM 692 O O . GLN A 1 88 ? -5.172 -1.519 7.223 1 97.19 88 GLN A O 1
ATOM 697 N N . ASP A 1 89 ? -3.229 -2.549 6.852 1 96.12 89 ASP A N 1
ATOM 698 C CA . ASP A 1 89 ? -2.896 -2.619 8.273 1 96.12 89 ASP A CA 1
ATOM 699 C C . ASP A 1 89 ? -2.221 -1.333 8.742 1 96.12 89 ASP A C 1
ATOM 701 O O . ASP A 1 89 ? -2.074 -1.105 9.945 1 96.12 89 ASP A O 1
ATOM 705 N N . LEU A 1 90 ? -1.894 -0.521 7.871 1 97.25 90 LEU A N 1
ATOM 706 C CA . LEU A 1 90 ? -1.109 0.672 8.172 1 97.25 90 LEU A CA 1
ATOM 707 C C . LEU A 1 90 ? -1.984 1.756 8.797 1 97.25 90 LEU A C 1
ATOM 709 O O . LEU A 1 90 ? -3.029 2.107 8.242 1 97.25 90 LEU A O 1
ATOM 713 N N . ASN A 1 91 ? -1.596 2.205 9.953 1 96.06 91 ASN A N 1
ATOM 714 C CA . ASN A 1 91 ? -2.254 3.316 10.633 1 96.06 91 ASN A CA 1
ATOM 715 C C . ASN A 1 91 ? -1.277 4.102 11.508 1 96.06 91 ASN A C 1
ATOM 717 O O . ASN A 1 91 ? -0.074 3.834 11.484 1 96.06 91 ASN A O 1
ATOM 721 N N . MET A 1 92 ? -1.741 5.121 12.281 1 94 92 MET A N 1
ATOM 722 C CA . MET A 1 92 ? -0.881 6.023 13.039 1 94 92 MET A CA 1
ATOM 723 C C . MET A 1 92 ? -0.234 5.301 14.219 1 94 92 MET A C 1
ATOM 725 O O . MET A 1 92 ? 0.729 5.801 14.805 1 94 92 MET A O 1
ATOM 729 N N . GLU A 1 93 ? -0.725 4.102 14.617 1 93.75 93 GLU A N 1
ATOM 730 C CA . GLU A 1 93 ? -0.182 3.314 15.719 1 93.75 93 GLU A CA 1
ATOM 731 C C . GLU A 1 93 ? 0.857 2.312 15.227 1 93.75 93 GLU A C 1
ATOM 733 O O . GLU A 1 93 ? 1.508 1.638 16.031 1 93.75 93 GLU A O 1
ATOM 738 N N . SER A 1 94 ? 0.968 2.188 13.93 1 95.5 94 SER A N 1
ATOM 739 C CA . SER A 1 94 ? 1.978 1.298 13.359 1 95.5 94 SER A CA 1
ATOM 740 C C . SER A 1 94 ? 3.379 1.695 13.812 1 95.5 94 SER A C 1
ATOM 742 O O . SER A 1 94 ? 3.66 2.879 14.016 1 95.5 94 SER A O 1
ATOM 744 N N . PRO A 1 95 ? 4.32 0.761 13.922 1 95.12 95 PRO A N 1
ATOM 745 C CA . PRO A 1 95 ? 5.648 1.014 14.492 1 95.12 95 PRO A CA 1
ATOM 746 C C . PRO A 1 95 ? 6.594 1.691 13.5 1 95.12 95 PRO A C 1
ATOM 748 O O . PRO A 1 95 ? 7.793 1.409 13.492 1 95.12 95 PRO A O 1
ATOM 751 N N . PHE A 1 96 ? 6.129 2.449 12.57 1 96.69 96 PHE A N 1
ATOM 752 C CA . PHE A 1 96 ? 6.949 3.119 11.57 1 96.69 96 PHE A CA 1
ATOM 753 C C . PHE A 1 96 ? 7.027 4.617 11.844 1 96.69 96 PHE A C 1
ATOM 755 O O . PHE A 1 96 ? 6.004 5.262 12.07 1 96.69 96 PHE A O 1
ATOM 762 N N . ASP A 1 97 ? 8.234 5.125 11.852 1 95.31 97 ASP A N 1
ATOM 763 C CA . ASP A 1 97 ? 8.367 6.57 11.984 1 95.31 97 ASP A CA 1
ATOM 764 C C . ASP A 1 97 ? 8.203 7.266 10.641 1 95.31 97 ASP A C 1
ATOM 766 O O . ASP A 1 97 ? 8.008 6.605 9.617 1 95.31 97 ASP A O 1
ATOM 770 N N . ALA A 1 98 ? 8.227 8.5 10.609 1 97 98 ALA A N 1
ATOM 771 C CA . ALA A 1 98 ? 7.984 9.289 9.406 1 97 98 ALA A CA 1
ATOM 772 C C . ALA A 1 98 ? 9.031 9 8.336 1 97 98 ALA A C 1
ATOM 774 O O . ALA A 1 98 ? 8.703 8.914 7.148 1 97 98 ALA A O 1
ATOM 775 N N . ALA A 1 99 ? 10.227 8.891 8.758 1 97.5 99 ALA A N 1
ATOM 776 C CA . ALA A 1 99 ? 11.312 8.648 7.801 1 97.5 99 ALA A CA 1
ATOM 777 C C . ALA A 1 99 ? 11.133 7.312 7.094 1 97.5 99 ALA A C 1
ATOM 779 O O . ALA A 1 99 ? 11.328 7.215 5.879 1 97.5 99 ALA A O 1
ATOM 780 N N . ALA A 1 100 ? 10.781 6.266 7.855 1 98.06 100 ALA A N 1
ATOM 781 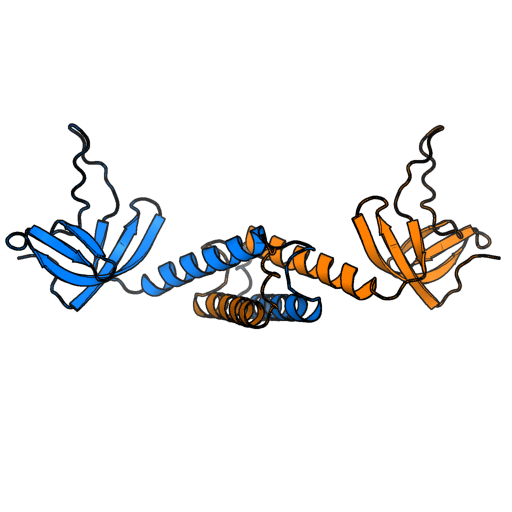C CA . ALA A 1 100 ? 10.555 4.941 7.285 1 98.06 100 ALA A CA 1
ATOM 782 C C . ALA A 1 100 ? 9.438 4.977 6.246 1 98.06 100 ALA A C 1
ATOM 784 O O . ALA A 1 100 ? 9.594 4.461 5.137 1 98.06 100 ALA A O 1
ATOM 785 N N . LEU A 1 101 ? 8.336 5.598 6.668 1 98.62 101 LEU A N 1
ATOM 786 C CA . LEU A 1 101 ? 7.191 5.676 5.77 1 98.62 101 LEU A CA 1
ATOM 787 C C . LEU A 1 101 ? 7.531 6.496 4.527 1 98.62 101 LEU A C 1
ATOM 789 O O . LEU A 1 101 ? 7.094 6.168 3.424 1 98.62 101 LEU A O 1
ATOM 793 N N . THR A 1 102 ? 8.32 7.531 4.672 1 98.56 102 THR A N 1
ATOM 794 C CA . THR A 1 102 ? 8.727 8.359 3.547 1 98.56 102 THR A CA 1
ATOM 795 C C . THR A 1 102 ? 9.609 7.57 2.584 1 98.56 102 THR A C 1
ATOM 797 O O . THR A 1 102 ? 9.5 7.723 1.365 1 98.56 102 THR A O 1
ATOM 800 N N . ARG A 1 103 ? 10.406 6.633 3.082 1 98.62 103 ARG A N 1
ATOM 801 C CA . ARG A 1 103 ? 11.242 5.805 2.217 1 98.62 103 ARG A CA 1
ATOM 802 C C . ARG A 1 103 ? 10.383 4.867 1.367 1 98.62 103 ARG A C 1
ATOM 804 O O . ARG A 1 103 ? 10.703 4.613 0.205 1 98.62 103 ARG A O 1
ATOM 811 N N . ILE A 1 104 ? 9.328 4.383 1.982 1 98.81 104 ILE A N 1
ATOM 812 C CA . ILE A 1 104 ? 8.422 3.529 1.226 1 98.81 104 ILE A CA 1
ATOM 813 C C . ILE A 1 104 ? 7.727 4.348 0.139 1 98.81 104 ILE A C 1
ATOM 815 O O . ILE A 1 104 ? 7.637 3.914 -1.011 1 98.81 104 ILE A O 1
ATOM 819 N N . VAL A 1 105 ? 7.297 5.578 0.472 1 98.88 105 VAL A N 1
ATOM 820 C CA . VAL A 1 105 ? 6.645 6.461 -0.49 1 98.88 105 VAL A CA 1
ATOM 821 C C . VAL A 1 105 ? 7.609 6.785 -1.63 1 98.88 105 VAL A C 1
ATOM 823 O O . VAL A 1 105 ? 7.219 6.773 -2.801 1 98.88 105 VAL A O 1
ATOM 826 N N . GLU A 1 106 ? 8.812 7.051 -1.291 1 98.69 106 GLU A N 1
ATOM 827 C CA . GLU A 1 106 ? 9.82 7.371 -2.301 1 98.69 106 GLU A CA 1
ATOM 828 C C . GLU A 1 106 ? 10.023 6.207 -3.266 1 98.69 106 GLU A C 1
ATOM 830 O O . GLU A 1 106 ? 10.188 6.414 -4.469 1 98.69 106 GLU A O 1
ATOM 835 N N . ARG A 1 107 ? 10.062 4.977 -2.754 1 98.56 107 ARG A N 1
ATOM 836 C CA . ARG A 1 107 ? 10.188 3.797 -3.607 1 98.56 107 ARG A CA 1
ATOM 837 C C . ARG A 1 107 ? 8.984 3.668 -4.535 1 98.56 107 ARG A C 1
ATOM 839 O O . ARG A 1 107 ? 9.133 3.365 -5.719 1 98.56 107 ARG A O 1
ATOM 846 N N . ILE A 1 108 ? 7.809 3.91 -3.98 1 98.62 108 ILE A N 1
ATOM 847 C CA . ILE A 1 108 ? 6.586 3.857 -4.77 1 98.62 108 ILE A CA 1
ATOM 848 C C . ILE A 1 108 ? 6.641 4.902 -5.883 1 98.62 108 ILE A C 1
ATOM 850 O O . ILE A 1 108 ? 6.375 4.594 -7.047 1 98.62 108 ILE A O 1
ATOM 854 N N . GLN A 1 109 ? 7.043 6.109 -5.531 1 98.25 109 GLN A N 1
ATOM 855 C CA . GLN A 1 109 ? 7.09 7.207 -6.496 1 98.25 109 GLN A CA 1
ATOM 856 C C . GLN A 1 109 ? 8.141 6.953 -7.57 1 98.25 109 GLN A C 1
ATOM 858 O O . GLN A 1 109 ? 7.941 7.293 -8.734 1 98.25 109 GLN A O 1
ATOM 863 N N . ALA A 1 110 ? 9.242 6.383 -7.18 1 98.31 110 ALA A N 1
ATOM 864 C CA . ALA A 1 110 ? 10.281 6.039 -8.148 1 98.31 110 ALA A CA 1
ATOM 865 C C . ALA A 1 110 ? 9.766 5.035 -9.172 1 98.31 110 ALA A C 1
ATOM 867 O O . ALA A 1 110 ? 10.008 5.188 -10.375 1 98.31 110 ALA A O 1
ATOM 868 N N . GLU A 1 111 ? 9.031 4.008 -8.703 1 98 111 GLU A N 1
ATOM 869 C CA . GLU A 1 111 ? 8.477 3.01 -9.617 1 98 111 GLU A CA 1
ATOM 870 C C . GLU A 1 111 ? 7.398 3.611 -10.508 1 98 111 GLU A C 1
ATOM 872 O O . GLU A 1 111 ? 7.281 3.25 -11.68 1 98 111 GLU A O 1
ATOM 877 N N . GLN A 1 112 ? 6.566 4.508 -9.969 1 97.06 112 GLN A N 1
ATOM 878 C CA . GLN A 1 112 ? 5.539 5.188 -10.75 1 97.06 112 GLN A CA 1
ATOM 879 C C . GLN A 1 112 ? 6.16 6.027 -11.859 1 97.06 112 GLN A C 1
ATOM 881 O O . GLN A 1 112 ? 5.641 6.066 -12.977 1 97.06 112 GLN A O 1
ATOM 886 N N . ALA A 1 113 ? 7.219 6.645 -11.508 1 96.44 113 ALA A N 1
ATOM 887 C CA . ALA A 1 113 ? 7.898 7.492 -12.484 1 96.44 113 ALA A CA 1
ATOM 888 C C . ALA A 1 113 ? 8.523 6.66 -13.602 1 96.44 113 ALA A C 1
ATOM 890 O O . ALA A 1 113 ? 8.617 7.113 -14.742 1 96.44 113 ALA A O 1
ATOM 891 N N . ALA A 1 114 ? 8.906 5.438 -13.297 1 95.31 114 ALA A N 1
ATOM 892 C CA . ALA A 1 114 ? 9.578 4.559 -14.242 1 95.31 114 ALA A CA 1
ATOM 893 C C . ALA A 1 114 ? 8.578 3.773 -15.078 1 95.31 114 ALA A C 1
ATOM 895 O O . ALA A 1 114 ? 8.93 3.221 -16.125 1 95.31 114 ALA A O 1
ATOM 896 N N . ALA A 1 115 ? 7.324 3.73 -14.555 1 91.19 115 ALA A N 1
ATOM 897 C CA . ALA A 1 115 ? 6.301 2.939 -15.234 1 91.19 115 ALA A CA 1
ATOM 898 C C . ALA A 1 115 ? 5.902 3.582 -16.562 1 91.19 115 ALA A C 1
ATOM 900 O O . ALA A 1 115 ? 5.887 4.809 -16.688 1 91.19 115 ALA A O 1
ATOM 901 N N . PRO A 1 116 ? 5.641 2.721 -17.438 1 84.06 116 PRO A N 1
ATOM 902 C CA . PRO A 1 116 ? 5.172 3.271 -18.719 1 84.06 116 PRO A CA 1
ATOM 903 C C . PRO A 1 116 ? 3.832 3.996 -18.594 1 84.06 116 PRO A C 1
ATOM 905 O O . PRO A 1 116 ? 2.998 3.617 -17.766 1 84.06 116 PRO A O 1
ATOM 908 N N . LYS A 1 117 ? 3.812 5.152 -19.094 1 74.31 117 LYS A N 1
ATOM 909 C CA . LYS A 1 117 ? 2.568 5.914 -19.062 1 74.31 117 LYS A CA 1
ATOM 910 C C . LYS A 1 117 ? 1.448 5.168 -19.797 1 74.31 117 LYS A C 1
ATOM 912 O O . LYS A 1 117 ? 1.689 4.5 -20.797 1 74.31 117 LYS A O 1
ATOM 917 N N . PRO 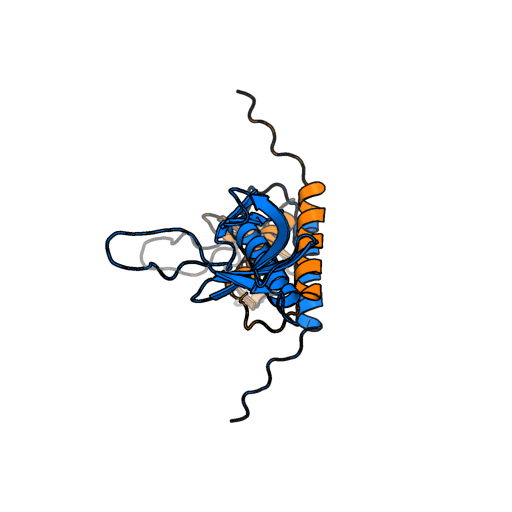A 1 118 ? 0.253 5.074 -18.953 1 63.78 118 PRO A N 1
ATOM 918 C CA . PRO A 1 118 ? -0.839 4.387 -19.656 1 63.78 118 PRO A CA 1
ATOM 919 C C . PRO A 1 118 ? -1.032 4.883 -21.078 1 63.78 118 PRO A C 1
ATOM 921 O O . PRO A 1 118 ? -0.8 6.059 -21.375 1 63.78 118 PRO A O 1
ATOM 924 N N . ALA A 1 119 ? -1.017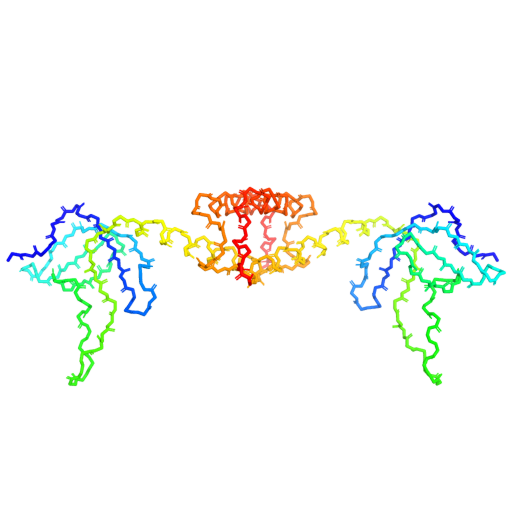 3.979 -21.938 1 56.28 119 ALA A N 1
ATOM 925 C CA . ALA A 1 119 ? -1.252 4.367 -23.328 1 56.28 119 ALA A CA 1
ATOM 926 C C . ALA A 1 119 ? -2.471 5.281 -23.438 1 56.28 119 ALA A C 1
ATOM 928 O O . ALA A 1 119 ? -3.471 5.078 -22.75 1 56.28 119 ALA A O 1
ATOM 929 N N . ASP A 1 120 ? -2.354 6.609 -23.562 1 49.56 120 ASP A N 1
ATOM 930 C CA . ASP A 1 120 ? -3.498 7.438 -23.922 1 49.56 120 ASP A CA 1
ATOM 931 C C . ASP A 1 120 ? -4.477 6.664 -24.812 1 49.56 120 ASP A C 1
ATOM 933 O O . ASP A 1 120 ? -4.094 6.117 -25.844 1 49.56 120 ASP A O 1
ATOM 937 N N . SER A 1 121 ? -5.496 6.047 -24.25 1 42.75 121 SER A N 1
ATOM 938 C CA . SER A 1 121 ? -6.539 5.676 -25.203 1 42.75 121 SER A CA 1
ATOM 939 C C . SER A 1 121 ? -6.742 6.766 -26.234 1 42.75 121 SER A C 1
ATOM 941 O O . SER A 1 121 ? -6.922 7.938 -25.906 1 42.75 121 SER A O 1
ATOM 943 N N . GLU A 1 122 ? -6.027 6.672 -27.359 1 38.22 122 GLU A N 1
ATOM 944 C CA . GLU A 1 122 ? -6.453 7.461 -28.516 1 38.22 122 GLU A CA 1
ATOM 945 C C . GLU A 1 122 ? -7.977 7.547 -28.594 1 38.22 122 GLU A C 1
ATOM 947 O O . GLU A 1 122 ? -8.656 6.523 -28.672 1 38.22 122 GLU A O 1
ATOM 952 N N . ASP A 1 123 ? -8.594 8.555 -27.969 1 30.88 123 ASP A N 1
ATOM 953 C CA . ASP A 1 123 ? -9.781 8.992 -28.703 1 30.88 123 ASP A CA 1
ATOM 954 C C . ASP A 1 123 ? -9.414 9.438 -30.109 1 30.88 123 ASP A C 1
ATOM 956 O O . ASP A 1 123 ? -8.406 10.125 -30.312 1 30.88 123 ASP A O 1
ATOM 960 N N . MET B 1 1 ? -3.195 41.938 19.859 1 45.78 1 MET B N 1
ATOM 961 C CA . MET B 1 1 ? -1.935 41.406 19.344 1 45.78 1 MET B CA 1
ATOM 962 C C . MET B 1 1 ? -2.104 39.969 18.844 1 45.78 1 MET B C 1
ATOM 964 O O . MET B 1 1 ? -2.676 39.125 19.547 1 45.78 1 MET B O 1
ATOM 968 N N . THR B 1 2 ? -2.139 39.688 17.5 1 60.41 2 THR B N 1
ATOM 969 C CA . THR B 1 2 ? -2.387 38.375 16.906 1 60.41 2 THR B CA 1
ATOM 970 C C . THR B 1 2 ? -1.329 37.375 17.359 1 60.41 2 THR B C 1
ATOM 972 O O . THR B 1 2 ? -0.185 37.75 17.625 1 60.41 2 THR B O 1
ATOM 975 N N . ALA B 1 3 ? -1.756 36.219 17.734 1 80.69 3 ALA B N 1
ATOM 976 C CA . ALA B 1 3 ? -0.878 35.188 18.25 1 80.69 3 ALA B CA 1
ATOM 977 C C . ALA B 1 3 ? 0.067 34.688 17.156 1 80.69 3 ALA B C 1
ATOM 979 O O . ALA B 1 3 ? 0.996 33.906 17.438 1 80.69 3 ALA B O 1
ATOM 980 N N . PHE B 1 4 ? -0.045 35.344 15.898 1 94.38 4 PHE B N 1
ATOM 981 C CA . PHE B 1 4 ? 0.737 34.844 14.766 1 94.38 4 PHE B CA 1
ATOM 982 C C . PHE B 1 4 ? 1.438 36 14.055 1 94.38 4 PHE B C 1
ATOM 984 O O . PHE B 1 4 ? 0.982 37.156 14.109 1 94.38 4 PHE B O 1
ATOM 991 N N . ARG B 1 5 ? 2.613 35.781 13.5 1 95.31 5 ARG B N 1
ATOM 992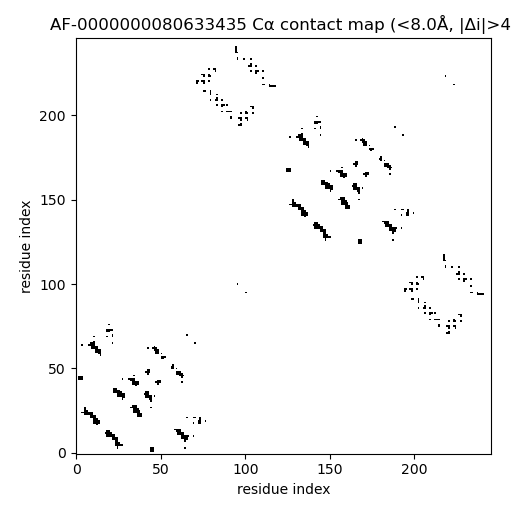 C CA . ARG B 1 5 ? 3.35 36.75 12.664 1 95.31 5 ARG B CA 1
ATOM 993 C C . ARG B 1 5 ? 3.654 36.125 11.297 1 95.31 5 ARG B C 1
ATOM 995 O O . ARG B 1 5 ? 3.773 34.906 11.164 1 95.31 5 ARG B O 1
ATOM 1002 N N . VAL B 1 6 ? 3.709 37 10.273 1 96.38 6 VAL B N 1
ATOM 1003 C CA . VAL B 1 6 ? 4.113 36.531 8.945 1 96.38 6 VAL B CA 1
ATOM 1004 C C . VAL B 1 6 ? 5.438 35.781 9.031 1 96.38 6 VAL B C 1
ATOM 1006 O O . VAL B 1 6 ? 6.371 36.25 9.703 1 96.38 6 VAL B O 1
ATOM 1009 N N . GLY B 1 7 ? 5.5 34.594 8.375 1 97.06 7 GLY B N 1
ATOM 1010 C CA . GLY B 1 7 ? 6.703 33.781 8.43 1 97.06 7 GLY B CA 1
ATOM 1011 C C . GLY B 1 7 ? 6.633 32.688 9.461 1 97.06 7 GLY B C 1
ATOM 1012 O O . GLY B 1 7 ? 7.434 31.75 9.438 1 97.06 7 GLY B O 1
ATOM 1013 N N . ASP B 1 8 ? 5.609 32.719 10.352 1 97.06 8 ASP B N 1
ATOM 1014 C CA . ASP B 1 8 ? 5.441 31.688 11.352 1 97.06 8 ASP B CA 1
ATOM 1015 C C . ASP B 1 8 ? 5.035 30.359 10.711 1 97.06 8 ASP B C 1
ATOM 1017 O O . ASP B 1 8 ? 4.203 30.344 9.797 1 97.06 8 ASP B O 1
ATOM 1021 N N . GLN B 1 9 ? 5.637 29.312 11.188 1 97.62 9 GLN B N 1
ATOM 1022 C CA . GLN B 1 9 ? 5.137 27.984 10.859 1 97.62 9 GLN B CA 1
ATOM 1023 C C . GLN B 1 9 ? 3.963 27.594 11.758 1 97.62 9 GLN B C 1
ATOM 1025 O O . GLN B 1 9 ? 4.031 27.766 12.984 1 97.62 9 GLN B O 1
ATOM 1030 N N . VAL B 1 10 ? 2.943 27.172 11.141 1 97.12 10 VAL B N 1
ATOM 1031 C CA . VAL B 1 10 ? 1.744 26.859 11.906 1 97.12 10 VAL B CA 1
ATOM 1032 C C . VAL B 1 10 ? 1.241 25.453 11.539 1 97.12 10 VAL B C 1
ATOM 1034 O O . VAL B 1 10 ? 1.59 24.922 10.484 1 97.12 10 VAL B O 1
ATOM 1037 N N . THR B 1 11 ? 0.51 24.906 12.438 1 96.62 11 THR B N 1
ATOM 1038 C CA . THR B 1 11 ? -0.134 23.609 12.242 1 96.62 11 THR B CA 1
ATOM 1039 C C . THR B 1 11 ? -1.651 23.766 12.211 1 96.62 11 THR B C 1
ATOM 1041 O O . THR B 1 11 ? -2.238 24.406 13.086 1 96.62 11 THR B O 1
ATOM 1044 N N . ILE B 1 12 ? -2.221 23.266 11.156 1 94.94 12 ILE B N 1
ATOM 1045 C CA . ILE B 1 12 ? -3.676 23.156 11.102 1 94.94 12 ILE B CA 1
ATOM 1046 C C . ILE B 1 12 ? -4.129 21.859 11.766 1 94.94 12 ILE B C 1
ATOM 1048 O O . ILE B 1 12 ? -3.684 20.781 11.391 1 94.94 12 ILE B O 1
ATOM 1052 N N . HIS B 1 13 ? -4.98 22.047 12.727 1 93.19 13 HIS B N 1
ATOM 1053 C CA . HIS B 1 13 ? -5.477 20.906 13.484 1 93.19 13 HIS B CA 1
ATOM 1054 C C . HIS B 1 13 ? -6.93 20.594 13.141 1 93.19 13 HIS B C 1
ATOM 1056 O O . HIS B 1 13 ? -7.738 21.516 12.969 1 93.19 13 HIS B O 1
ATOM 1062 N N . ASN B 1 14 ? -7.125 19.281 12.945 1 85.31 14 ASN B N 1
ATOM 1063 C CA . ASN B 1 14 ? -8.5 18.812 13.062 1 85.31 14 ASN B CA 1
ATOM 1064 C C . ASN B 1 14 ? -8.883 18.562 14.523 1 85.31 14 ASN B C 1
ATOM 1066 O O . ASN B 1 14 ? -8.07 18.047 15.297 1 85.31 14 ASN B O 1
ATOM 1070 N N . SER B 1 15 ? -10.016 19.094 14.945 1 76.06 15 SER B N 1
ATOM 1071 C CA . SER B 1 15 ? -10.438 19.016 16.344 1 76.06 15 SER B CA 1
ATOM 1072 C C . SER B 1 15 ? -10.453 17.578 16.828 1 76.06 15 SER B C 1
ATOM 1074 O O . SER B 1 15 ? -10.258 17.312 18.016 1 76.06 15 SER B O 1
ATOM 1076 N N . GLN B 1 16 ? -10.555 16.609 15.945 1 75.69 16 GLN B N 1
ATOM 1077 C CA . GLN B 1 16 ? -10.711 15.219 16.359 1 75.69 16 GLN B CA 1
ATOM 1078 C C . GLN B 1 16 ? -9.406 14.445 16.172 1 75.69 16 GLN B C 1
ATOM 1080 O O . GLN B 1 16 ? -9.047 13.617 17 1 75.69 16 GLN B O 1
ATOM 1085 N N . THR B 1 17 ? -8.641 14.766 15.125 1 79 17 THR B N 1
ATOM 1086 C CA . THR B 1 17 ? -7.555 13.875 14.734 1 79 17 THR B CA 1
ATOM 1087 C C . THR B 1 17 ? -6.195 14.508 15.031 1 79 17 THR B C 1
ATOM 1089 O O . THR B 1 17 ? -5.16 13.852 14.898 1 79 17 THR B O 1
ATOM 1092 N N . GLY B 1 18 ? -6.242 15.781 15.422 1 88.25 18 GLY B N 1
ATOM 1093 C CA . GLY B 1 18 ? -4.98 16.438 15.742 1 88.25 18 GLY B CA 1
ATOM 1094 C C . GLY B 1 18 ? -4.328 17.094 14.547 1 88.25 18 GLY B C 1
ATOM 1095 O O . GLY B 1 18 ? -5.016 17.641 13.68 1 88.25 18 GLY B O 1
ATOM 1096 N N . PRO B 1 19 ? -2.973 17.188 14.508 1 94.69 19 PRO B N 1
ATOM 1097 C CA . PRO B 1 19 ? -2.26 17.859 13.422 1 94.69 19 PRO B CA 1
ATOM 1098 C C . PRO B 1 19 ? -2.559 17.234 12.055 1 94.69 19 PRO B C 1
ATOM 1100 O O . PRO B 1 19 ? -2.469 16.016 11.891 1 94.69 19 PRO B O 1
ATOM 1103 N N . GLU B 1 20 ? -2.865 18.109 11.102 1 94.19 20 GLU B N 1
ATOM 1104 C CA . GLU B 1 20 ? -3.25 17.625 9.781 1 94.19 20 GLU B CA 1
ATOM 1105 C C . GLU B 1 20 ? -2.342 18.203 8.695 1 94.19 20 GLU B C 1
ATOM 1107 O O . GLU B 1 20 ? -2.043 17.531 7.707 1 94.19 20 GLU B O 1
ATOM 1112 N N . ARG B 1 21 ? -1.95 19.484 8.953 1 95.75 21 ARG B N 1
ATOM 1113 C CA . ARG B 1 21 ? -1.17 20.172 7.922 1 95.75 21 ARG B CA 1
ATOM 1114 C C . ARG B 1 21 ? -0.234 21.203 8.531 1 95.75 21 ARG B C 1
ATOM 1116 O O . ARG B 1 21 ? -0.565 21.828 9.539 1 95.75 21 ARG B O 1
ATOM 1123 N N . ILE B 1 22 ? 0.884 21.297 7.848 1 97.06 22 ILE B N 1
ATOM 1124 C CA . ILE B 1 22 ? 1.831 22.359 8.195 1 97.06 22 ILE B CA 1
ATOM 1125 C C . ILE B 1 22 ? 1.781 23.469 7.145 1 97.06 22 ILE B C 1
ATOM 1127 O O . ILE B 1 22 ? 1.73 23.188 5.945 1 97.06 22 ILE B O 1
ATOM 1131 N N . ALA B 1 23 ? 1.733 24.672 7.586 1 97.44 23 ALA B N 1
ATOM 1132 C CA . ALA B 1 23 ? 1.75 25.812 6.684 1 97.44 23 ALA B CA 1
ATOM 1133 C C . ALA B 1 23 ? 2.547 26.969 7.285 1 97.44 23 ALA B C 1
ATOM 1135 O O . ALA B 1 23 ? 3.074 26.859 8.391 1 97.44 23 ALA B O 1
ATOM 1136 N N . MET B 1 24 ? 2.754 28 6.527 1 97.94 24 MET B N 1
ATOM 1137 C CA . MET B 1 24 ? 3.357 29.234 6.988 1 97.94 24 MET B CA 1
ATOM 1138 C C . MET B 1 24 ? 2.355 30.391 6.914 1 97.94 24 MET B C 1
ATOM 1140 O O . MET B 1 24 ? 1.513 30.422 6.016 1 97.94 24 MET B O 1
ATOM 1144 N N . VAL B 1 25 ? 2.457 31.312 7.855 1 97.19 25 VAL B N 1
ATOM 1145 C CA . VAL B 1 25 ? 1.644 32.531 7.762 1 97.19 25 VAL B CA 1
ATOM 1146 C C . VAL B 1 25 ? 2.178 33.406 6.645 1 97.19 25 VAL B C 1
ATOM 1148 O O . VAL B 1 25 ? 3.322 33.875 6.699 1 97.19 25 VAL B O 1
ATOM 1151 N N . ASP B 1 26 ? 1.367 33.688 5.703 1 97.75 26 ASP B N 1
ATOM 1152 C CA . ASP B 1 26 ? 1.799 34.406 4.516 1 97.75 26 ASP B CA 1
ATOM 1153 C C . ASP B 1 26 ? 1.483 35.906 4.645 1 97.75 26 ASP B C 1
ATOM 1155 O O . ASP B 1 26 ? 2.305 36.75 4.285 1 97.75 26 ASP B O 1
ATOM 1159 N N . ALA B 1 27 ? 0.231 36.188 5.102 1 96.5 27 ALA B N 1
ATOM 1160 C CA . ALA B 1 27 ? -0.191 37.594 5.168 1 96.5 27 ALA B CA 1
ATOM 1161 C C . ALA B 1 27 ? -1.4 37.75 6.086 1 96.5 27 ALA B C 1
ATOM 1163 O O . ALA B 1 27 ? -2.027 36.75 6.48 1 96.5 27 ALA B O 1
ATOM 1164 N N . PHE B 1 28 ? -1.585 38.969 6.469 1 93.5 28 PHE B N 1
ATOM 1165 C CA . PHE B 1 28 ? -2.848 39.375 7.062 1 93.5 28 PHE B CA 1
ATOM 1166 C C . PHE B 1 28 ? -3.553 40.406 6.168 1 93.5 28 PHE B C 1
ATOM 1168 O O . PHE B 1 28 ? -2.916 41.312 5.617 1 93.5 28 PHE B O 1
ATOM 1175 N N . THR B 1 29 ? -4.777 40.125 5.988 1 93.88 29 THR B N 1
ATOM 1176 C CA . THR B 1 29 ? -5.582 41.031 5.176 1 93.88 29 THR B CA 1
ATOM 1177 C C . THR B 1 29 ? -6.789 41.531 5.961 1 93.88 29 THR B C 1
ATOM 1179 O O . THR B 1 29 ? -6.953 41.219 7.137 1 93.88 29 THR B O 1
ATOM 1182 N N . GLU B 1 30 ? -7.547 42.469 5.336 1 92.06 30 GLU B N 1
ATOM 1183 C CA . GLU B 1 30 ? -8.773 43 5.926 1 92.06 30 GLU B CA 1
ATOM 1184 C C . GLU B 1 30 ? -8.508 43.625 7.297 1 92.06 30 GLU B C 1
ATOM 1186 O O . GLU B 1 30 ? -9.172 43.281 8.273 1 92.06 30 GLU B O 1
ATOM 1191 N N . GLY B 1 31 ? -7.488 44.5 7.406 1 91.75 31 GLY B N 1
ATOM 1192 C CA . GLY B 1 31 ? -7.148 45.156 8.656 1 91.75 31 GLY B CA 1
ATOM 1193 C C . GLY B 1 31 ? -6.617 44.219 9.711 1 91.75 31 GLY B C 1
ATOM 1194 O O . GLY B 1 31 ? -6.957 44.312 10.891 1 91.75 31 GLY B O 1
ATOM 1195 N N . ASN B 1 32 ? -6.023 43.031 9.234 1 91.81 32 ASN B N 1
ATOM 1196 C CA . ASN B 1 32 ? -5.355 42.062 10.086 1 91.81 32 ASN B CA 1
ATOM 1197 C C . ASN B 1 32 ? -6.359 41.125 10.742 1 91.81 32 ASN B C 1
ATOM 1199 O O . ASN B 1 32 ? -6.055 40.5 11.758 1 91.81 32 ASN B O 1
ATOM 1203 N N . ARG B 1 33 ? -7.539 41.062 10.141 1 89.88 33 ARG B N 1
ATOM 1204 C CA . ARG B 1 33 ? -8.555 40.188 10.695 1 89.88 33 ARG B CA 1
ATOM 1205 C C . ARG B 1 33 ? -8.516 38.812 10.016 1 89.88 33 ARG B C 1
ATOM 1207 O O . ARG B 1 33 ? -9.031 37.844 10.562 1 89.88 33 ARG B O 1
ATOM 1214 N N . CYS B 1 34 ? -7.918 38.812 8.852 1 92.25 34 CYS B N 1
ATOM 1215 C CA . CYS B 1 34 ? -7.867 37.594 8.055 1 92.25 34 CYS B CA 1
ATOM 1216 C C . CYS B 1 34 ? -6.43 37.156 7.855 1 92.25 34 CYS B C 1
ATOM 1218 O O . CYS B 1 34 ? -5.605 37.875 7.309 1 92.25 34 CYS B O 1
ATOM 1220 N N . MET B 1 35 ? -6.184 36.031 8.359 1 93.31 35 MET B N 1
ATOM 1221 C CA . MET B 1 35 ? -4.879 35.406 8.188 1 93.31 35 MET B CA 1
ATOM 1222 C C . MET B 1 35 ? -4.863 34.5 6.949 1 93.31 35 MET B C 1
ATOM 1224 O O . MET B 1 35 ? -5.773 33.688 6.754 1 93.31 35 MET B O 1
ATOM 1228 N N . VAL B 1 36 ? -3.906 34.656 6.105 1 94.69 36 VAL B N 1
ATOM 1229 C CA . VAL B 1 36 ? -3.736 33.844 4.91 1 94.69 36 VAL B CA 1
ATOM 1230 C C . VAL B 1 36 ? -2.504 32.969 5.062 1 94.69 36 VAL B C 1
ATOM 1232 O O . VAL B 1 36 ? -1.421 33.438 5.402 1 94.69 36 VAL B O 1
ATOM 1235 N N . LEU B 1 37 ? -2.688 31.703 4.832 1 96.31 37 LEU B N 1
ATOM 1236 C CA . LEU B 1 37 ? -1.584 30.766 4.961 1 96.31 37 LEU B CA 1
ATOM 1237 C C . LEU B 1 37 ? -0.962 30.469 3.598 1 96.31 37 LEU B C 1
ATOM 1239 O O . LEU B 1 37 ? -1.506 30.859 2.564 1 96.31 37 LEU B O 1
ATOM 1243 N N . SER B 1 38 ? 0.193 29.797 3.615 1 97.44 38 SER B N 1
ATOM 1244 C CA . SER B 1 38 ? 0.978 29.5 2.42 1 97.44 38 SER B CA 1
ATOM 1245 C C . SER B 1 38 ? 0.219 28.578 1.474 1 97.44 38 SER B C 1
ATOM 1247 O O . SER B 1 38 ? 0.52 28.516 0.28 1 97.44 38 SER B O 1
ATOM 1249 N N . ASP B 1 39 ? -0.75 27.891 2.008 1 93.94 39 ASP B N 1
ATOM 1250 C CA . ASP B 1 39 ? -1.517 27 1.143 1 93.94 39 ASP B CA 1
ATOM 1251 C C . ASP B 1 39 ? -2.729 27.703 0.552 1 93.94 39 ASP B C 1
ATOM 1253 O O . ASP B 1 39 ? -3.588 27.078 -0.066 1 93.94 39 ASP B O 1
ATOM 1257 N N . GLY B 1 40 ? -2.865 28.938 0.896 1 92.81 40 GLY B N 1
ATOM 1258 C CA . GLY B 1 40 ? -3.908 29.75 0.294 1 92.81 40 GLY B CA 1
ATOM 1259 C C . GLY B 1 40 ? -5.168 29.828 1.139 1 92.81 40 GLY B C 1
ATOM 1260 O O . GLY B 1 40 ? -6.078 30.609 0.833 1 92.81 40 GLY B O 1
ATOM 1261 N N . THR B 1 41 ? -5.242 29.078 2.154 1 92.44 41 THR B N 1
ATOM 1262 C CA . THR B 1 41 ? -6.449 29.078 2.977 1 92.44 41 THR B CA 1
ATOM 1263 C C . THR B 1 41 ? -6.52 30.328 3.84 1 92.44 41 THR B C 1
ATOM 1265 O O . THR B 1 41 ? -5.488 30.906 4.188 1 92.44 41 THR B O 1
ATOM 1268 N N . LYS B 1 42 ? -7.762 30.656 4.219 1 91.62 42 LYS B N 1
ATOM 1269 C CA . LYS B 1 42 ? -8.008 31.859 5.004 1 91.62 42 LYS B CA 1
ATOM 1270 C C . LYS B 1 42 ? -8.594 31.516 6.371 1 91.62 42 LYS B C 1
ATOM 1272 O O . LYS B 1 42 ? -9.445 30.641 6.484 1 91.62 42 LYS B O 1
ATOM 1277 N N . TRP B 1 43 ? -8.055 32.25 7.254 1 91.12 43 TRP B N 1
ATOM 1278 C CA . TRP B 1 43 ? -8.414 32 8.648 1 91.12 43 TRP B CA 1
ATOM 1279 C C . TRP B 1 43 ? -8.617 33.344 9.391 1 91.12 43 TRP B C 1
ATOM 1281 O O . TRP B 1 43 ? -8.094 34.375 8.969 1 91.12 43 TRP B O 1
ATOM 1291 N N . ARG B 1 44 ? -9.422 33.281 10.492 1 89.75 44 ARG B N 1
ATOM 1292 C CA . ARG B 1 44 ? -9.398 34.438 11.391 1 89.75 44 ARG B CA 1
ATOM 1293 C C . ARG B 1 44 ? -8 34.656 11.969 1 89.75 44 ARG B C 1
ATOM 1295 O O . ARG B 1 44 ? -7.223 33.688 12.102 1 89.75 44 ARG B O 1
ATOM 1302 N N . ALA B 1 45 ? -7.668 35.812 12.352 1 90.38 45 ALA B N 1
ATOM 1303 C CA . ALA B 1 45 ? -6.352 36.188 12.875 1 90.38 45 ALA B CA 1
ATOM 1304 C C . ALA B 1 45 ? -6.035 35.406 14.148 1 90.38 45 ALA B C 1
ATOM 1306 O O . ALA B 1 45 ? -4.871 35.312 14.547 1 90.38 45 ALA B O 1
ATOM 1307 N N . ASP B 1 46 ? -7.02 34.812 14.734 1 88.56 46 ASP B N 1
ATOM 1308 C CA . ASP B 1 46 ? -6.801 34.062 15.961 1 88.56 46 ASP B CA 1
ATOM 1309 C C . ASP B 1 46 ? -6.668 32.562 15.664 1 88.56 46 ASP B C 1
ATOM 1311 O O . ASP B 1 46 ? -6.605 31.75 16.578 1 88.56 46 ASP B O 1
ATOM 1315 N N . GLY B 1 47 ? -6.703 32.25 14.398 1 90.56 47 GLY B N 1
ATOM 1316 C CA . GLY B 1 47 ? -6.469 30.875 14.023 1 90.56 47 GLY B CA 1
ATOM 1317 C C . GLY B 1 47 ? -7.742 30.047 13.914 1 90.56 47 GLY B C 1
ATOM 1318 O O . GLY B 1 47 ? -7.695 28.859 13.633 1 90.56 47 GLY B O 1
ATOM 1319 N N . GLN B 1 48 ? -8.891 30.625 14.203 1 85.81 48 GLN B N 1
ATOM 1320 C CA . GLN B 1 48 ? -10.164 29.922 14.094 1 85.81 48 GLN B CA 1
ATOM 1321 C C . GLN B 1 48 ? -10.734 30.047 12.688 1 85.81 48 GLN B C 1
ATOM 1323 O O . GLN B 1 48 ? -10.328 30.922 11.914 1 85.81 48 GLN B O 1
ATOM 1328 N N . ARG B 1 49 ? -11.492 28.875 12.289 1 79.62 49 ARG B N 1
ATOM 1329 C CA . ARG B 1 49 ? -12.094 28.938 10.961 1 79.62 49 ARG B CA 1
ATOM 1330 C C . ARG B 1 49 ? -13.312 29.859 10.961 1 79.62 49 ARG B C 1
ATOM 1332 O O . ARG B 1 49 ? -13.992 30 11.977 1 79.62 49 ARG B O 1
ATOM 1339 N N . GLN B 1 50 ? -13.461 30.953 10.242 1 63.72 50 GLN B N 1
ATOM 1340 C CA . GLN B 1 50 ? -14.492 31.984 10.141 1 63.72 50 GLN B CA 1
ATOM 1341 C C . GLN B 1 50 ? -15.875 31.359 9.984 1 63.72 50 GLN B C 1
ATOM 1343 O O . GLN B 1 50 ? -16.891 32.062 10.008 1 63.72 50 GLN B O 1
ATOM 1348 N N . TRP B 1 51 ? -16.062 29.969 10.219 1 57.09 51 TRP B N 1
ATOM 1349 C CA . TRP B 1 51 ? -17.359 29.672 9.641 1 57.09 51 TRP B CA 1
ATOM 1350 C C . TRP B 1 51 ? -18.469 29.797 10.68 1 57.09 51 TRP B C 1
ATOM 1352 O O . TRP B 1 51 ? -18.297 29.375 11.82 1 57.09 51 TRP B O 1
ATOM 1362 N N . ARG B 1 52 ? -19.031 30.859 10.828 1 51.22 52 ARG B N 1
ATOM 1363 C CA . ARG B 1 52 ? -20.219 30.969 11.672 1 51.22 52 ARG B CA 1
ATOM 1364 C C . ARG B 1 52 ? -21.375 30.188 11.094 1 51.22 52 ARG B C 1
ATOM 1366 O O . ARG B 1 52 ? -21.688 30.297 9.906 1 51.22 52 ARG B O 1
ATOM 1373 N N . VAL B 1 53 ? -21.609 28.828 11.586 1 54 53 VAL B N 1
ATOM 1374 C CA . VAL B 1 53 ? -22.875 28.219 11.18 1 54 53 VAL B CA 1
ATOM 1375 C C . VAL B 1 53 ? -23.922 28.453 12.266 1 54 53 VAL B C 1
ATOM 1377 O O . VAL B 1 53 ? -23.859 27.859 13.344 1 54 53 VAL B O 1
ATOM 1380 N N . GLY B 1 54 ? -25 29.156 12.031 1 56.97 54 GLY B N 1
ATOM 1381 C CA . GLY B 1 54 ? -26.062 29.5 12.961 1 56.97 54 GLY B CA 1
ATOM 1382 C C . GLY B 1 54 ? -25.547 29.953 14.312 1 56.97 54 GLY B C 1
ATOM 1383 O O . GLY B 1 54 ? -24.594 30.734 14.391 1 56.97 54 GLY B O 1
ATOM 1384 N N . SER B 1 55 ? -26.328 29.484 15.508 1 57.5 55 SER B N 1
ATOM 1385 C CA . SER B 1 55 ? -25.984 29.828 16.875 1 57.5 55 SER B CA 1
ATOM 1386 C C . SER B 1 55 ? -24.812 28.984 17.391 1 57.5 55 SER B C 1
ATOM 1388 O O . SER B 1 55 ? -24.281 29.25 18.469 1 57.5 55 SER B O 1
ATOM 1390 N N . GLY B 1 56 ? -24.469 27.766 16.781 1 54.62 56 GLY B N 1
ATOM 1391 C CA . GLY B 1 56 ? -23.484 26.859 17.344 1 54.62 56 GLY B CA 1
ATOM 1392 C C . GLY B 1 56 ? -22.109 27 16.703 1 54.62 56 GLY B C 1
ATOM 1393 O O . GLY B 1 56 ? -21.969 27.672 15.68 1 54.62 56 GLY B O 1
ATOM 1394 N N . TYR B 1 57 ? -21.141 26.984 17.531 1 52.25 57 TYR B N 1
ATOM 1395 C CA . TYR B 1 57 ? -19.75 27.062 17.109 1 52.25 57 TYR B CA 1
ATOM 1396 C C . TYR B 1 57 ? -19.281 25.719 16.562 1 52.25 57 TYR B C 1
ATOM 1398 O O . TYR B 1 57 ? -19.516 24.672 17.172 1 52.25 57 TYR B O 1
ATOM 1406 N N . TYR B 1 58 ? -19.406 25.438 15.32 1 56.47 58 TYR B N 1
ATOM 1407 C CA . TYR B 1 58 ? -18.719 24.281 14.781 1 56.47 58 TYR B CA 1
ATOM 1408 C C . TYR B 1 58 ? -17.219 24.359 15.039 1 56.47 58 TYR B C 1
ATOM 1410 O O . TYR B 1 58 ? -16.594 25.375 14.711 1 56.47 58 TYR B O 1
ATOM 1418 N N . LYS B 1 59 ? -16.906 23.5 16.125 1 61.5 59 LYS B N 1
ATOM 1419 C CA . LYS B 1 59 ? -15.469 23.5 16.359 1 61.5 59 LYS B CA 1
ATOM 1420 C C . LYS B 1 59 ? -14.711 22.938 15.156 1 61.5 59 LYS B C 1
ATOM 1422 O O . LYS B 1 59 ? -14.773 21.734 14.883 1 61.5 59 LYS B O 1
ATOM 1427 N N . GLY B 1 60 ? -14.578 23.625 14.148 1 73.75 60 GLY B N 1
ATOM 1428 C CA . GLY B 1 60 ? -13.859 23.281 12.93 1 73.75 60 GLY B CA 1
ATOM 1429 C C . GLY B 1 60 ? -12.352 23.266 13.109 1 73.75 60 GLY B C 1
ATOM 1430 O O . GLY B 1 60 ? -11.852 23.25 14.234 1 73.75 60 GLY B O 1
ATOM 1431 N N . PRO B 1 61 ? -11.609 23.062 12.258 1 86.44 61 PRO B N 1
ATOM 1432 C CA . PRO B 1 61 ? -10.148 23.125 12.281 1 86.44 61 PRO B CA 1
ATOM 1433 C C . PRO B 1 61 ? -9.617 24.438 12.844 1 86.44 61 PRO B C 1
ATOM 1435 O O . PRO B 1 61 ? -10.305 25.469 12.789 1 86.44 61 PRO B O 1
ATOM 1438 N N . VAL B 1 62 ? -8.625 24.328 13.539 1 89.5 62 VAL B N 1
ATOM 1439 C CA . VAL B 1 62 ? -7.98 25.5 14.125 1 89.5 62 VAL B CA 1
ATOM 1440 C C . VAL B 1 62 ? -6.52 25.562 13.68 1 89.5 62 VAL B C 1
ATOM 1442 O O . VAL B 1 62 ? -5.922 24.531 13.344 1 89.5 62 VAL B O 1
ATOM 1445 N N . VAL B 1 63 ? -6.055 26.719 13.719 1 93.62 63 VAL B N 1
ATOM 1446 C CA . VAL B 1 63 ? -4.641 26.938 13.438 1 93.62 63 VAL B CA 1
ATOM 1447 C C . VAL B 1 63 ? -3.904 27.266 14.734 1 93.62 63 VAL B C 1
ATOM 1449 O O . VAL B 1 63 ? -4.359 28.109 15.516 1 93.62 63 VAL B O 1
ATOM 1452 N N . GLU B 1 64 ? -2.795 26.562 14.961 1 93.44 64 GLU B N 1
ATOM 1453 C CA . GLU B 1 64 ? -1.921 26.812 16.094 1 93.44 64 GLU B CA 1
ATOM 1454 C C . GLU B 1 64 ? -0.459 26.891 15.672 1 93.44 64 GLU B C 1
ATOM 1456 O O . GLU B 1 64 ? -0.107 26.469 14.57 1 93.44 64 GLU B O 1
ATOM 1461 N N . ARG B 1 65 ? 0.352 27.453 16.594 1 94.31 65 ARG B N 1
ATOM 1462 C CA . ARG B 1 65 ? 1.787 27.391 16.328 1 94.31 65 ARG B CA 1
ATOM 1463 C C . ARG B 1 65 ? 2.279 25.953 16.312 1 94.31 65 ARG B C 1
ATOM 1465 O O . ARG B 1 65 ? 1.85 25.125 17.125 1 94.31 65 ARG B O 1
ATOM 1472 N N . THR B 1 66 ? 3.156 25.703 15.375 1 96.44 66 THR B N 1
ATOM 1473 C CA . THR B 1 66 ? 3.678 24.344 15.242 1 96.44 66 THR B CA 1
ATOM 1474 C C . THR B 1 66 ? 4.422 23.938 16.516 1 96.44 66 THR B C 1
ATOM 1476 O O . THR B 1 66 ? 5.254 24.688 17.016 1 96.44 66 THR B O 1
ATOM 1479 N N . ARG B 1 67 ? 4.047 22.812 17.062 1 95.06 67 ARG B N 1
ATOM 1480 C CA . ARG B 1 67 ? 4.707 22.25 18.234 1 95.06 67 ARG B CA 1
ATOM 1481 C C . ARG B 1 67 ? 5.668 21.141 17.828 1 95.06 67 ARG B C 1
ATOM 1483 O O . ARG B 1 67 ? 5.551 20.562 16.734 1 95.06 67 ARG B O 1
ATOM 1490 N N . PRO B 1 68 ? 6.582 20.906 18.766 1 93.69 68 PRO B N 1
ATOM 1491 C CA . PRO B 1 68 ? 7.465 19.766 18.5 1 93.69 68 PRO B CA 1
ATOM 1492 C C . PRO B 1 68 ? 6.699 18.469 18.266 1 93.69 68 PRO B C 1
ATOM 1494 O O . PRO B 1 68 ? 5.781 18.141 19.031 1 93.69 68 PRO B O 1
ATOM 1497 N N . GLY B 1 69 ? 6.922 17.781 17.141 1 95.25 69 GLY B N 1
ATOM 1498 C CA . GLY B 1 69 ? 6.277 16.516 16.844 1 95.25 69 GLY B CA 1
ATOM 1499 C C . GLY B 1 69 ? 5.203 16.625 15.781 1 95.25 69 GLY B C 1
ATOM 1500 O O . GLY B 1 69 ? 4.805 15.617 15.188 1 95.25 69 GLY B O 1
ATOM 1501 N N . ASP B 1 70 ? 4.688 17.812 15.586 1 96.44 70 ASP B N 1
ATOM 1502 C CA . ASP B 1 70 ? 3.604 18.016 14.625 1 96.44 70 ASP B CA 1
ATOM 1503 C C . ASP B 1 70 ? 4.035 17.594 13.219 1 96.44 70 ASP B C 1
ATOM 1505 O O . ASP B 1 70 ? 3.293 16.906 12.516 1 96.44 70 ASP B O 1
ATOM 1509 N N . VAL B 1 71 ? 5.227 18.078 12.867 1 95.69 71 VAL B N 1
ATOM 1510 C CA . VAL B 1 71 ? 5.73 17.812 11.523 1 95.69 71 VAL B CA 1
ATOM 1511 C C . VAL B 1 71 ? 5.828 16.297 11.312 1 95.69 71 VAL B C 1
ATOM 1513 O O . VAL B 1 71 ? 5.453 15.789 10.25 1 95.69 71 VAL B O 1
ATOM 1516 N N . ASP B 1 72 ? 6.199 15.625 12.359 1 96 72 ASP B N 1
ATOM 1517 C CA . ASP B 1 72 ? 6.309 14.172 12.281 1 96 72 ASP B CA 1
ATOM 1518 C C . ASP B 1 72 ? 4.938 13.523 12.109 1 96 72 ASP B C 1
ATOM 1520 O O . ASP B 1 72 ? 4.758 12.648 11.258 1 96 72 ASP B O 1
ATOM 1524 N N . ILE B 1 73 ? 4.016 13.945 12.898 1 96.56 73 ILE B N 1
ATOM 1525 C CA . ILE B 1 73 ? 2.662 13.391 12.859 1 96.56 73 ILE B CA 1
ATOM 1526 C C . ILE B 1 73 ? 2.041 13.641 11.492 1 96.56 73 ILE B C 1
ATOM 1528 O O . ILE B 1 73 ? 1.463 12.734 10.891 1 96.56 73 ILE B O 1
ATOM 1532 N N . VAL B 1 74 ? 2.188 14.805 11.008 1 97.38 74 VAL B N 1
ATOM 1533 C CA . VAL B 1 74 ? 1.6 15.18 9.727 1 97.38 74 VAL B CA 1
ATOM 1534 C C . VAL B 1 74 ? 2.273 14.398 8.602 1 97.38 74 VAL B C 1
ATOM 1536 O O . VAL B 1 74 ? 1.603 13.914 7.684 1 97.38 74 VAL B O 1
ATOM 1539 N N . THR B 1 75 ? 3.592 14.289 8.664 1 97.62 75 THR B N 1
ATOM 1540 C CA . THR B 1 75 ? 4.336 13.547 7.648 1 97.62 75 THR B CA 1
ATOM 1541 C C . THR B 1 75 ? 3.904 12.086 7.621 1 97.62 75 THR B C 1
ATOM 1543 O O . THR B 1 75 ? 3.699 11.508 6.551 1 97.62 75 THR B O 1
ATOM 1546 N N . ARG B 1 76 ? 3.715 11.516 8.766 1 97.62 76 ARG B N 1
ATOM 1547 C CA . ARG B 1 76 ? 3.268 10.133 8.859 1 97.62 76 ARG B CA 1
ATOM 1548 C C . ARG B 1 76 ? 1.868 9.969 8.273 1 97.62 76 ARG B C 1
ATOM 1550 O O . ARG B 1 76 ? 1.623 9.055 7.477 1 97.62 76 ARG B O 1
ATOM 1557 N N . ARG B 1 77 ? 1.041 10.852 8.688 1 96.94 77 ARG B N 1
ATOM 1558 C CA . ARG B 1 77 ? -0.337 10.789 8.211 1 96.94 77 ARG B CA 1
ATOM 1559 C C . ARG B 1 77 ? -0.394 10.875 6.691 1 96.94 77 ARG B C 1
ATOM 1561 O O . ARG B 1 77 ? -1.103 10.102 6.047 1 96.94 77 ARG B O 1
ATOM 1568 N N . ARG B 1 78 ? 0.36 11.797 6.152 1 97.06 78 ARG B N 1
ATOM 1569 C CA . ARG B 1 78 ? 0.373 11.984 4.707 1 97.06 78 ARG B CA 1
ATOM 1570 C C . ARG B 1 78 ? 0.964 10.758 4.008 1 97.06 78 ARG B C 1
ATOM 1572 O O . ARG B 1 78 ? 0.438 10.312 2.986 1 97.06 78 ARG B O 1
ATOM 1579 N N . ALA B 1 79 ? 2.035 10.266 4.539 1 98.31 79 ALA B N 1
ATOM 1580 C CA . ALA B 1 79 ? 2.666 9.086 3.953 1 98.31 79 ALA B CA 1
ATOM 1581 C C . ALA B 1 79 ? 1.719 7.887 3.971 1 98.31 79 ALA B C 1
ATOM 1583 O O . ALA B 1 79 ? 1.604 7.164 2.979 1 98.31 79 ALA B O 1
ATOM 1584 N N . ILE B 1 80 ? 1.043 7.703 5.074 1 98.19 80 ILE B N 1
ATOM 1585 C CA . ILE B 1 80 ? 0.072 6.621 5.191 1 98.19 80 ILE B CA 1
ATOM 1586 C C . ILE B 1 80 ? -1.017 6.785 4.133 1 98.19 80 ILE B C 1
ATOM 1588 O O . ILE B 1 80 ? -1.393 5.82 3.467 1 98.19 80 ILE B O 1
ATOM 1592 N N . GLY B 1 81 ? -1.458 7.988 3.932 1 97.62 81 GLY B N 1
ATOM 1593 C CA . GLY B 1 81 ? -2.459 8.25 2.91 1 97.62 81 GLY B CA 1
ATOM 1594 C C . GLY B 1 81 ? -1.992 7.898 1.511 1 97.62 81 GLY B C 1
ATOM 1595 O O . GLY B 1 81 ? -2.734 7.289 0.736 1 97.62 81 GLY B O 1
ATOM 1596 N N . VAL B 1 82 ? -0.767 8.273 1.193 1 98.12 82 VAL B N 1
ATOM 1597 C CA . VAL B 1 82 ? -0.203 8.016 -0.127 1 98.12 82 VAL B CA 1
ATOM 1598 C C . VAL B 1 82 ? -0.084 6.508 -0.349 1 98.12 82 VAL B C 1
ATOM 1600 O O . VAL B 1 82 ? -0.462 6 -1.407 1 98.12 82 VAL B O 1
ATOM 1603 N N . ILE B 1 83 ? 0.4 5.766 0.666 1 98.75 83 ILE B N 1
ATOM 1604 C CA . ILE B 1 83 ? 0.612 4.328 0.566 1 98.75 83 ILE B CA 1
ATOM 1605 C C . ILE B 1 83 ? -0.729 3.617 0.395 1 98.75 83 ILE B C 1
ATOM 1607 O O . ILE B 1 83 ? -0.877 2.758 -0.476 1 98.75 83 ILE B O 1
ATOM 1611 N N . ARG B 1 84 ? -1.72 3.998 1.168 1 98.62 84 ARG B N 1
ATOM 1612 C CA . ARG B 1 84 ? -3.035 3.369 1.102 1 98.62 84 ARG B CA 1
ATOM 1613 C C . ARG B 1 84 ? -3.703 3.637 -0.242 1 98.62 84 ARG B C 1
ATOM 1615 O O . ARG B 1 84 ? -4.316 2.742 -0.826 1 98.62 84 ARG B O 1
ATOM 1622 N N . LYS B 1 85 ? -3.576 4.828 -0.698 1 98.31 85 LYS B N 1
ATOM 1623 C CA . LYS B 1 85 ? -4.16 5.148 -1.998 1 98.31 85 LYS B CA 1
ATOM 1624 C C . LYS B 1 85 ? -3.496 4.344 -3.111 1 98.31 85 LYS B C 1
ATOM 1626 O O . LYS B 1 85 ? -4.18 3.805 -3.984 1 98.31 85 LYS B O 1
ATOM 1631 N N . PHE B 1 86 ? -2.203 4.262 -3.1 1 98.44 86 PHE B N 1
ATOM 1632 C CA . PHE B 1 86 ? -1.463 3.471 -4.074 1 98.44 86 PHE B CA 1
ATOM 1633 C C . PHE B 1 86 ? -1.936 2.021 -4.066 1 98.44 86 PHE B C 1
ATOM 1635 O O . PHE B 1 86 ? -2.219 1.449 -5.121 1 98.44 86 PHE B O 1
ATOM 1642 N N . ALA B 1 87 ? -2.035 1.431 -2.873 1 98.62 87 ALA B N 1
ATOM 1643 C CA . ALA B 1 87 ? -2.418 0.029 -2.727 1 98.62 87 ALA B CA 1
ATOM 1644 C C . ALA B 1 87 ? -3.844 -0.204 -3.215 1 98.62 87 ALA B C 1
ATOM 1646 O O . ALA B 1 87 ? -4.141 -1.237 -3.82 1 98.62 87 ALA B O 1
ATOM 1647 N N . GLN B 1 88 ? -4.691 0.724 -2.965 1 97.25 88 GLN B N 1
ATOM 1648 C CA . GLN B 1 88 ? -6.094 0.62 -3.354 1 97.25 88 GLN B CA 1
ATOM 1649 C C . GLN B 1 88 ? -6.242 0.557 -4.871 1 97.25 88 GLN B C 1
ATOM 1651 O O . GLN B 1 88 ? -7.105 -0.153 -5.387 1 97.25 88 GLN B O 1
ATOM 1656 N N . ASP B 1 89 ? -5.395 1.275 -5.539 1 96.12 89 ASP B N 1
ATOM 1657 C CA . ASP B 1 89 ? -5.488 1.366 -6.992 1 96.12 89 ASP B CA 1
ATOM 1658 C C . ASP B 1 89 ? -4.715 0.237 -7.668 1 96.12 89 ASP B C 1
ATOM 1660 O O . ASP B 1 89 ? -4.852 0.013 -8.867 1 96.12 89 ASP B O 1
ATOM 1664 N N . LEU B 1 90 ? -4.008 -0.465 -6.949 1 97.25 90 LEU B N 1
ATOM 1665 C CA . LEU B 1 90 ? -3.105 -1.474 -7.488 1 97.25 90 LEU B CA 1
ATOM 1666 C C . LEU B 1 90 ? -3.869 -2.734 -7.883 1 97.25 90 LEU B C 1
ATOM 1668 O O . LEU B 1 90 ? -4.621 -3.285 -7.074 1 97.25 90 LEU B O 1
ATOM 1672 N N . ASN B 1 91 ? -3.723 -3.121 -9.117 1 96 91 ASN B N 1
ATOM 1673 C CA . ASN B 1 91 ? -4.293 -4.363 -9.617 1 96 91 ASN B CA 1
ATOM 1674 C C . ASN B 1 91 ? -3.453 -4.953 -10.75 1 96 91 ASN B C 1
ATOM 1676 O O . ASN B 1 91 ? -2.375 -4.441 -11.055 1 96 91 ASN B O 1
ATOM 1680 N N . MET B 1 92 ? -3.893 -6.07 -11.398 1 94 92 MET B N 1
ATOM 1681 C CA . MET B 1 92 ? -3.107 -6.797 -12.391 1 94 92 MET B CA 1
ATOM 1682 C C . MET B 1 92 ? -2.973 -5.988 -13.68 1 94 92 MET B C 1
ATOM 1684 O O . MET B 1 92 ? -2.127 -6.293 -14.523 1 94 92 MET B O 1
ATOM 1688 N N . GLU B 1 93 ? -3.797 -4.922 -13.883 1 93.75 93 GLU B N 1
ATOM 1689 C CA . GLU B 1 93 ? -3.754 -4.07 -15.07 1 93.75 93 GLU B CA 1
ATOM 1690 C C . GLU B 1 93 ? -2.854 -2.859 -14.844 1 93.75 93 GLU B C 1
ATOM 1692 O O . GLU B 1 93 ? -2.596 -2.09 -15.773 1 93.75 93 GLU B O 1
ATOM 1697 N N . SER B 1 94 ? -2.402 -2.688 -13.617 1 95.56 94 SER B N 1
ATOM 1698 C CA . SER B 1 94 ? -1.486 -1.592 -13.328 1 95.56 94 SER B CA 1
ATOM 1699 C C . SER B 1 94 ? -0.211 -1.7 -14.156 1 95.56 94 SER B C 1
ATOM 1701 O O . SER B 1 94 ? 0.247 -2.803 -14.461 1 95.56 94 SER B O 1
ATOM 1703 N N . PRO B 1 95 ? 0.433 -0.576 -14.484 1 95.19 95 PRO B N 1
ATOM 1704 C CA . PRO B 1 95 ? 1.575 -0.562 -15.406 1 95.19 95 PRO B CA 1
ATOM 1705 C C . PRO B 1 95 ? 2.877 -0.992 -14.727 1 95.19 95 PRO B C 1
ATOM 1707 O O . PRO B 1 95 ? 3.941 -0.449 -15.031 1 95.19 95 PRO B O 1
ATOM 1710 N N . PHE B 1 96 ? 2.867 -1.817 -13.75 1 96.62 96 PHE B N 1
ATOM 1711 C CA . PHE B 1 96 ? 4.055 -2.273 -13.031 1 96.62 96 PHE B CA 1
ATOM 1712 C C . PHE B 1 96 ? 4.359 -3.729 -13.367 1 96.62 96 PHE B C 1
ATOM 1714 O O . PHE B 1 96 ? 3.469 -4.582 -13.328 1 96.62 96 PHE B O 1
ATOM 1721 N N . ASP B 1 97 ? 5.598 -3.977 -13.727 1 95.25 97 ASP B N 1
ATOM 1722 C CA . ASP B 1 97 ? 5.988 -5.367 -13.93 1 95.25 97 ASP B CA 1
ATOM 1723 C C . ASP B 1 97 ? 6.344 -6.039 -12.609 1 95.25 97 ASP B C 1
ATOM 1725 O O . ASP B 1 97 ? 6.309 -5.402 -11.555 1 95.25 97 ASP B O 1
ATOM 1729 N N . ALA B 1 98 ? 6.621 -7.246 -12.625 1 97 98 ALA B N 1
ATOM 1730 C CA . ALA B 1 98 ? 6.891 -8.039 -11.422 1 97 98 ALA B CA 1
ATOM 1731 C C . ALA B 1 98 ? 8.109 -7.5 -10.672 1 97 98 ALA B C 1
ATOM 1733 O O . ALA B 1 98 ? 8.109 -7.449 -9.445 1 97 98 ALA B O 1
ATOM 1734 N N . ALA B 1 99 ? 9.102 -7.148 -11.391 1 97.5 99 ALA B N 1
ATOM 1735 C CA . ALA B 1 99 ? 10.328 -6.664 -10.766 1 97.5 99 ALA B CA 1
ATOM 1736 C C . ALA B 1 99 ? 10.078 -5.367 -10 1 97.5 99 ALA B C 1
ATOM 1738 O O . ALA B 1 99 ? 10.57 -5.199 -8.883 1 97.5 99 ALA B O 1
ATOM 1739 N N . ALA B 1 100 ? 9.32 -4.449 -10.617 1 98.06 100 ALA B N 1
ATOM 1740 C CA . ALA B 1 100 ? 8.984 -3.184 -9.969 1 98.06 100 ALA B CA 1
ATOM 1741 C C . ALA B 1 100 ? 8.227 -3.414 -8.664 1 98.06 100 ALA B C 1
ATOM 1743 O O . ALA B 1 100 ? 8.578 -2.842 -7.629 1 98.06 100 ALA B O 1
ATOM 1744 N N . LEU B 1 101 ? 7.207 -4.262 -8.781 1 98.62 101 LEU B N 1
ATOM 1745 C CA . LEU B 1 101 ? 6.395 -4.543 -7.602 1 98.62 101 LEU B CA 1
ATOM 1746 C C . LEU B 1 101 ? 7.223 -5.242 -6.527 1 98.62 101 LEU B C 1
ATOM 1748 O O . LEU B 1 101 ? 7.043 -4.98 -5.332 1 98.62 101 LEU B O 1
ATOM 1752 N N . THR B 1 102 ? 8.141 -6.086 -6.91 1 98.56 102 THR B N 1
ATOM 1753 C CA . THR B 1 102 ? 9.008 -6.781 -5.965 1 98.56 102 THR B CA 1
ATOM 1754 C C . THR B 1 102 ? 9.938 -5.797 -5.258 1 98.56 102 THR B C 1
ATOM 1756 O O . THR B 1 102 ? 10.195 -5.934 -4.062 1 98.56 102 THR B O 1
ATOM 1759 N N . ARG B 1 103 ? 10.359 -4.738 -5.926 1 98.62 103 ARG B N 1
ATOM 1760 C CA . ARG B 1 103 ? 11.203 -3.727 -5.301 1 98.62 103 ARG B CA 1
ATOM 1761 C C . ARG B 1 103 ? 10.438 -2.965 -4.223 1 98.62 103 ARG B C 1
ATOM 1763 O O . ARG B 1 103 ? 11 -2.611 -3.186 1 98.62 103 ARG B O 1
ATOM 1770 N N . ILE B 1 104 ? 9.172 -2.727 -4.512 1 98.81 104 ILE B N 1
ATOM 1771 C CA . ILE B 1 104 ? 8.352 -2.059 -3.51 1 98.81 104 ILE B CA 1
ATOM 1772 C C . ILE B 1 104 ? 8.164 -2.973 -2.301 1 98.81 104 ILE B C 1
ATOM 1774 O O . ILE B 1 104 ? 8.305 -2.533 -1.156 1 98.81 104 ILE B O 1
ATOM 1778 N N . VAL B 1 105 ? 7.934 -4.266 -2.541 1 98.88 105 VAL B N 1
ATOM 1779 C CA . VAL B 1 105 ? 7.766 -5.234 -1.463 1 98.88 105 VAL B CA 1
ATOM 1780 C C . VAL B 1 105 ? 9.047 -5.32 -0.638 1 98.88 105 VAL B C 1
ATOM 1782 O O . VAL B 1 105 ? 9 -5.355 0.593 1 98.88 105 VAL B O 1
ATOM 1785 N N . GLU B 1 106 ? 10.148 -5.344 -1.308 1 98.69 106 GLU B N 1
ATOM 1786 C CA . GLU B 1 106 ? 11.43 -5.422 -0.62 1 98.69 106 GLU B CA 1
ATOM 1787 C C . GLU B 1 106 ? 11.648 -4.211 0.286 1 98.69 106 GLU B C 1
ATOM 1789 O O . GLU B 1 106 ? 12.164 -4.344 1.396 1 98.69 106 GLU B O 1
ATOM 1794 N N . ARG B 1 107 ? 11.281 -3.012 -0.167 1 98.56 107 ARG B N 1
ATOM 1795 C CA . ARG B 1 107 ? 11.383 -1.811 0.655 1 98.56 107 ARG B CA 1
ATOM 1796 C C . ARG B 1 107 ? 10.477 -1.909 1.88 1 98.56 107 ARG B C 1
ATOM 1798 O O . ARG B 1 107 ? 10.883 -1.547 2.986 1 98.56 107 ARG B O 1
ATOM 1805 N N . ILE B 1 108 ? 9.281 -2.41 1.654 1 98.62 108 ILE B N 1
ATOM 1806 C CA . ILE B 1 108 ? 8.336 -2.592 2.75 1 98.62 108 ILE B CA 1
ATOM 1807 C C . ILE B 1 108 ? 8.914 -3.568 3.773 1 98.62 108 ILE B C 1
ATOM 1809 O O . ILE B 1 108 ? 8.922 -3.289 4.973 1 98.62 108 ILE B O 1
ATOM 1813 N N . GLN B 1 109 ? 9.453 -4.676 3.291 1 98.25 109 GLN B N 1
ATOM 1814 C CA . GLN B 1 109 ? 9.992 -5.711 4.172 1 98.25 109 GLN B CA 1
ATOM 1815 C C . GLN B 1 109 ? 11.219 -5.211 4.922 1 98.25 109 GLN B C 1
ATOM 1817 O O . GLN B 1 109 ? 11.422 -5.555 6.09 1 98.25 109 GLN B O 1
ATOM 1822 N N . ALA B 1 110 ? 12.031 -4.438 4.27 1 98.31 110 ALA B N 1
ATOM 1823 C CA . ALA B 1 110 ? 13.195 -3.855 4.926 1 98.31 110 ALA B CA 1
ATOM 1824 C C . ALA B 1 110 ? 12.781 -2.953 6.082 1 98.31 110 ALA B C 1
ATOM 1826 O O . ALA B 1 110 ? 13.375 -3.008 7.164 1 98.31 110 ALA B O 1
ATOM 1827 N N . GLU B 1 111 ? 11.734 -2.109 5.859 1 98 111 GLU B N 1
ATOM 1828 C CA . GLU B 1 111 ? 11.266 -1.221 6.918 1 98 111 GLU B CA 1
ATOM 1829 C C . GLU B 1 111 ? 10.617 -2.01 8.055 1 98 111 GLU B C 1
ATOM 1831 O O . GLU B 1 111 ? 10.758 -1.645 9.227 1 98 111 GLU B O 1
ATOM 1836 N N . GLN B 1 112 ? 9.875 -3.08 7.73 1 97.12 112 GLN B N 1
ATOM 1837 C CA . GLN B 1 112 ? 9.266 -3.936 8.742 1 97.12 112 GLN B CA 1
ATOM 1838 C C . GLN B 1 112 ? 10.336 -4.594 9.617 1 97.12 112 GLN B C 1
ATOM 1840 O O . GLN B 1 112 ? 10.164 -4.707 10.836 1 97.12 112 GLN B O 1
ATOM 1845 N N . ALA B 1 113 ? 11.359 -4.984 8.969 1 96.5 113 ALA B N 1
ATOM 1846 C CA . ALA B 1 113 ? 12.445 -5.645 9.695 1 96.5 113 ALA B CA 1
ATOM 1847 C C . ALA B 1 113 ? 13.156 -4.664 10.625 1 96.5 113 ALA B C 1
ATOM 1849 O O . ALA B 1 113 ? 13.656 -5.051 11.68 1 96.5 113 ALA B O 1
ATOM 1850 N N . ALA B 1 114 ? 13.18 -3.387 10.258 1 95.38 114 ALA B N 1
ATOM 1851 C CA . ALA B 1 114 ? 13.898 -2.357 11.008 1 95.38 114 ALA B CA 1
ATOM 1852 C C . ALA B 1 114 ? 13.023 -1.775 12.109 1 95.38 114 ALA B C 1
ATOM 1854 O O . ALA B 1 114 ? 13.523 -1.131 13.031 1 95.38 114 ALA B O 1
ATOM 1855 N N . ALA B 1 115 ? 11.688 -2.021 11.961 1 91.38 115 ALA B N 1
ATOM 1856 C CA . ALA B 1 115 ? 10.758 -1.44 12.922 1 91.38 115 ALA B CA 1
ATOM 1857 C C . ALA B 1 115 ? 10.875 -2.113 14.281 1 91.38 115 ALA B C 1
ATOM 1859 O O . ALA B 1 115 ? 11.156 -3.312 14.367 1 91.38 115 ALA B O 1
ATOM 1860 N N . PRO B 1 116 ? 10.695 -1.301 15.234 1 84 116 PRO B N 1
ATOM 1861 C CA . PRO B 1 116 ? 10.727 -1.901 16.578 1 84 116 PRO B CA 1
ATOM 1862 C C . PRO B 1 116 ? 9.586 -2.893 16.797 1 84 116 PRO B C 1
ATOM 1864 O O . PRO B 1 116 ? 8.5 -2.721 16.25 1 84 116 PRO B O 1
ATOM 1867 N N . LYS B 1 117 ? 9.953 -4.004 17.25 1 74.44 117 LYS B N 1
ATOM 1868 C CA . LYS B 1 117 ? 8.938 -5.012 17.547 1 74.44 117 LYS B CA 1
ATOM 1869 C C . LYS B 1 117 ? 7.934 -4.504 18.578 1 74.44 117 LYS B C 1
ATOM 1871 O O . LYS B 1 117 ? 8.297 -3.775 19.5 1 74.44 117 LYS B O 1
ATOM 1876 N N . PRO B 1 118 ? 6.543 -4.68 18.109 1 64 118 PRO B N 1
ATOM 1877 C CA . PRO B 1 118 ? 5.57 -4.219 19.109 1 64 118 PRO B CA 1
ATOM 1878 C C . PRO B 1 118 ? 5.891 -4.707 20.516 1 64 118 PRO B C 1
ATOM 1880 O O . PRO B 1 118 ? 6.441 -5.797 20.688 1 64 118 PRO B O 1
ATOM 1883 N N . ALA B 1 119 ? 5.938 -3.775 21.344 1 56.25 119 ALA B N 1
ATOM 1884 C CA . ALA B 1 119 ? 6.184 -4.16 22.734 1 56.25 119 ALA B CA 1
ATOM 1885 C C . ALA B 1 119 ? 5.277 -5.316 23.156 1 56.25 119 ALA B C 1
ATOM 1887 O O . ALA B 1 119 ? 4.113 -5.375 22.75 1 56.25 119 ALA B O 1
ATOM 1888 N N . ASP B 1 120 ? 5.711 -6.578 23.203 1 50 120 ASP B N 1
ATOM 1889 C CA . ASP B 1 120 ? 4.926 -7.629 23.844 1 50 120 ASP B CA 1
ATOM 1890 C C . ASP B 1 120 ? 4.066 -7.062 24.969 1 50 120 ASP B C 1
ATOM 1892 O O . ASP B 1 120 ? 4.586 -6.414 25.891 1 50 120 ASP B O 1
ATOM 1896 N N . SER B 1 121 ? 2.84 -6.68 24.719 1 43.5 121 SER B N 1
ATOM 1897 C CA . SER B 1 121 ? 2.031 -6.496 25.922 1 43.5 121 SER B CA 1
ATOM 1898 C C . SER B 1 121 ? 2.32 -7.582 26.953 1 43.5 121 SER B C 1
ATOM 1900 O O . SER B 1 121 ? 2.289 -8.773 26.641 1 43.5 121 SER B O 1
ATOM 1902 N N . GLU B 1 122 ? 3.252 -7.328 27.875 1 38.25 122 GLU B N 1
ATOM 1903 C CA . GLU B 1 122 ? 3.307 -8.156 29.078 1 38.25 122 GLU B CA 1
ATOM 1904 C C . GLU B 1 122 ? 1.905 -8.539 29.547 1 38.25 122 GLU B C 1
ATOM 1906 O O . GLU B 1 122 ? 1.079 -7.664 29.828 1 38.25 122 GLU B O 1
ATOM 1911 N N . ASP B 1 123 ? 1.348 -9.656 29.094 1 31.81 123 ASP B N 1
ATOM 1912 C CA . ASP B 1 123 ? 0.497 -10.289 30.109 1 31.81 123 ASP B CA 1
ATOM 1913 C C . ASP B 1 123 ? 1.29 -10.617 31.359 1 31.81 123 ASP B C 1
ATOM 1915 O O . ASP B 1 123 ? 2.418 -11.102 31.297 1 31.81 123 ASP B O 1
#

Foldseek 3Di:
DQPADAQFWKFKAFPPPGGADIWGFHDADDVRQWTATPVGDIDGSNFFRPDDDDPDDPRGIGMGGDDPCSVVVNVVVVVVVVVVVVVVPDDPPDPDDPVRVVVVVVVVVVVVVVDDDPDPPPD/DQPADFQFWKFKAAPPPGGADIWGFHDADDVRQWTATPVGDIDGSNFARPDDDDPDDPRGIGMGGDDPCSVVVNVVVVVVVVVVVVVVPDDPPDPDDPVRVVVVVVVVVVVVVVDDDPDPPPD

Sequence (246 aa):
MTAFRVGDQVTIHNSQTGPERIAMVDAFTEGNRCMVLSDGTKWRADGQRQWRVGSGYYKGPVVERTRPGDVDIVTRRRAIGVIRKFAQDLNMESPFDAAALTRIVERIQAEQAAAPKPADSEDMTAFRVGDQVTIHNSQTGPERIAMVDAFTEGNRCMVLSDGTKWRADGQRQWRVGSGYYKGPVVERTRPGDVDIVTRRRAIGVIRKFAQDLNMESPFDAAALTRIVERIQAEQAAAPKPADSED